Protein AF-A0A8B9R496-F1 (afdb_monomer)

InterPro domains:
  IPR003886 NIDO domain [PF06119] (149-270)
  IPR003886 NIDO domain [PS51220] (184-297)
  IPR003886 NIDO domain [SM00539] (184-297)
  IPR052749 Alpha-tectorin [PTHR46160] (89-277)
  IPR057774 UMOD/GP2/OIT3-like, D8C domain [PF23283] (1-77)

Organism: Astyanax mexicanus (NCBI:txid7994)

Secondary structure (DSSP, 8-state):
--SSPPPTT-TTBSEEEEEESPPPPGGG-EEEEEEEEEETTEEEEEEEEEEEEEEETTTEEEEEE---SSTTEEE------------------------------------TTPPP-STTPEEPPS-SS-B---EEEEEEEEETTEEEEEEEEETTTEEESSS-----SPPPBSPTTT--EEEEEES-EETTTS-EEEEEEESSSHHHHHHHHHHHHH-TTS----SEEEEEEEEEEEETTT----EEEEEEEEESSS-EEEEEEE------SS--EEEEE--S----EEEEE----

pLDDT: mean 77.17, std 21.6, range [25.14, 98.69]

Sequence (297 aa):
MPDSCVNENMCGTHAPLWLNGSHPRLEDGVVSRQVCGNWYGDCCGFNSYPIQVKACPADYYVYEFVRPITCSLAYCADVGSSTPSEITTTTEPPTTTTEMPTTTAPLNTSTGPFYPFGVGDIENGRIDDGGSPAISLLQPFTFFGTTYDQVYVNNNGHLTFDQAWYSYSPYQFPANGGRDIIAPYWTDIDNRGNGVISYQQYSSGDVLTQATQDINQYFPQIHFSATWVFVATWDRVAYYSYSGTETSFQVVLISDGQLSFVLMNYGHIATTGRGVQVGITYLLHDVQYFIKELLNY

Nearest PDB structures (foldseek):
  7p6r-assembly2_B  TM=9.541E-01  e=4.933E-06  Homo sapiens
  7p6t-assembly1_A  TM=9.572E-01  e=5.207E-06  Homo sapiens
  7p6r-assembly1_A  TM=9.557E-01  e=6.463E-06  Homo sapiens
  7vjs-assembly1_A  TM=4.024E-01  e=1.889E+00  Homo sapiens

Mean predicted aligned error: 11.75 Å

Radius of gyration: 20.12 Å; Cα contacts (8 Å, |Δi|>4): 714; chains: 1; bounding box: 42×65×50 Å

Solvent-accessible surface area (backbone atoms only — not comparable to full-atom values): 16685 Å² total; per-residue (Å²): 88,34,52,52,78,48,61,63,60,34,48,33,5,55,18,15,28,23,35,63,50,79,81,62,47,68,89,63,43,79,38,80,40,46,28,22,16,10,40,96,92,31,58,59,59,34,81,43,73,61,28,43,36,25,37,44,99,84,66,29,43,42,34,40,62,65,83,61,90,48,68,49,44,32,61,26,51,69,76,89,73,92,68,84,79,84,79,80,82,82,87,79,84,90,78,88,87,80,92,80,84,87,76,86,70,82,85,81,73,84,65,64,79,58,74,92,78,63,95,89,43,51,66,48,75,72,37,47,75,30,45,36,68,88,39,74,46,97,58,64,45,53,58,51,60,46,74,37,56,35,39,17,56,19,49,25,32,32,34,28,56,87,57,66,56,53,64,40,71,62,64,52,35,60,36,86,90,74,53,53,36,48,19,74,50,17,23,48,31,20,34,64,72,39,43,48,45,35,35,47,75,42,74,64,64,69,66,36,54,49,52,21,49,54,49,30,71,74,41,69,86,70,76,60,61,45,52,36,39,36,41,39,37,37,41,39,26,10,40,62,77,71,63,79,39,46,28,23,38,32,42,35,44,38,26,57,77,83,57,37,38,48,40,35,34,45,44,60,69,56,89,73,94,68,73,67,28,38,47,72,40,83,84,71,60,88,62,74,39,42,43,39,51,48,69,76,128

Foldseek 3Di:
DACDQDDACPL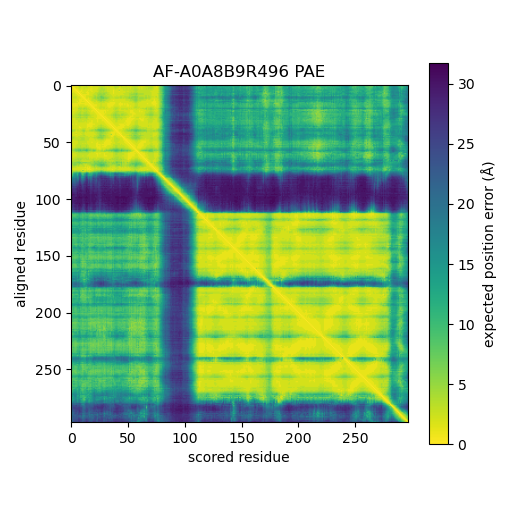QFRWEKHWVDDADDQVVAKDWTWIATDDPNDSRPDTFHIWIKHADPLGWMKIFDDDGPDQRYFYHLDDDDPDDDDDDDDDDDDDDDDDDDDDDDDDPPCPAPDDDDDPPWDWDDQFQQAKDFWAAFPAWAADQNDTARTWMGTQQQKIFGPGHGRDQADHRGVPPPFTWMAHQKGHRWGPNQHWIKTKDKDQDDPSQVVVQVVVCVSPVPPNDGWRMKMKIKTFQIDHPDNPSGGWIKMWMWTDPNPAIEIEITGDDGDDDPTRMHHGTHHDDHDHTYMYIRDPPD

Structure (mmCIF, N/CA/C/O backbone):
data_AF-A0A8B9R496-F1
#
_entry.id   AF-A0A8B9R496-F1
#
loop_
_atom_site.group_PDB
_atom_site.id
_atom_site.type_symbol
_atom_site.label_atom_id
_atom_site.label_alt_id
_atom_site.label_comp_id
_atom_site.label_asym_id
_atom_site.label_entity_id
_atom_site.label_seq_id
_atom_site.pdbx_PDB_ins_code
_atom_site.Cartn_x
_atom_site.Cartn_y
_atom_site.Cartn_z
_atom_site.occupancy
_atom_site.B_iso_or_equiv
_atom_site.auth_seq_id
_atom_site.auth_comp_id
_atom_site.auth_asym_id
_atom_site.auth_atom_id
_atom_site.pdbx_PDB_model_num
ATOM 1 N N . MET A 1 1 ? -3.925 -6.280 -11.751 1.00 78.12 1 MET A N 1
ATOM 2 C CA . MET A 1 1 ? -3.426 -7.630 -12.114 1.00 78.12 1 MET A CA 1
ATOM 3 C C . MET A 1 1 ? -3.496 -7.828 -13.621 1.00 78.12 1 MET A C 1
ATOM 5 O O . MET A 1 1 ? -4.529 -7.511 -14.187 1.00 78.12 1 MET A O 1
ATOM 9 N N . PRO A 1 2 ? -2.474 -8.387 -14.288 1.00 83.12 2 PRO A N 1
ATOM 10 C CA . PRO A 1 2 ? -2.540 -8.723 -15.713 1.00 83.12 2 PRO A CA 1
ATOM 11 C C . PRO A 1 2 ? -3.568 -9.824 -16.006 1.00 83.12 2 PRO A C 1
ATOM 13 O O . PRO A 1 2 ? -3.623 -10.823 -15.286 1.00 83.12 2 PRO A O 1
ATOM 16 N N . ASP A 1 3 ? -4.325 -9.686 -17.097 1.00 89.50 3 ASP A N 1
ATOM 17 C CA . ASP A 1 3 ? -5.188 -10.739 -17.667 1.00 89.50 3 ASP A CA 1
ATOM 18 C C . ASP A 1 3 ? -4.530 -11.494 -18.836 1.00 89.50 3 ASP A C 1
ATOM 20 O O . ASP A 1 3 ? -5.168 -12.263 -19.560 1.00 89.50 3 ASP A O 1
ATOM 24 N N . SER A 1 4 ? -3.214 -11.320 -18.973 1.00 89.38 4 SER A N 1
ATOM 25 C CA . SER A 1 4 ? -2.352 -12.043 -19.901 1.00 89.38 4 SER A CA 1
ATOM 26 C C . SER A 1 4 ? -1.148 -12.647 -19.186 1.00 89.38 4 SER A C 1
ATOM 28 O O . SER A 1 4 ? -0.685 -12.123 -18.172 1.00 89.38 4 SER A O 1
ATOM 30 N N . CYS A 1 5 ? -0.609 -13.722 -19.761 1.00 90.06 5 CYS A N 1
ATOM 31 C CA . CYS A 1 5 ? 0.557 -14.416 -19.231 1.00 90.06 5 CYS A CA 1
ATOM 32 C C . CYS A 1 5 ? 1.746 -13.478 -19.003 1.00 90.06 5 CYS A C 1
ATOM 34 O O . CYS A 1 5 ? 2.167 -12.742 -19.896 1.00 90.06 5 CYS A O 1
ATOM 36 N N . VAL A 1 6 ? 2.307 -13.558 -17.800 1.00 85.25 6 VAL A N 1
ATOM 37 C CA . VAL A 1 6 ? 3.492 -12.812 -17.385 1.00 85.25 6 VAL A CA 1
ATOM 38 C C . VAL A 1 6 ? 4.707 -13.732 -17.449 1.00 85.25 6 VAL A C 1
ATOM 40 O O . VAL A 1 6 ? 4.617 -14.884 -17.030 1.00 85.25 6 VAL A O 1
ATOM 43 N N . ASN A 1 7 ? 5.845 -13.254 -17.961 1.00 84.38 7 ASN A N 1
ATOM 44 C CA . ASN A 1 7 ? 7.059 -14.072 -18.065 1.00 84.38 7 ASN A CA 1
ATOM 45 C C . ASN A 1 7 ? 7.582 -14.507 -16.690 1.00 84.38 7 ASN A C 1
ATOM 47 O O . ASN A 1 7 ? 7.500 -13.753 -15.724 1.00 84.38 7 ASN A O 1
ATOM 51 N N . GLU A 1 8 ? 8.183 -15.697 -16.624 1.00 85.62 8 GLU A N 1
ATOM 52 C CA . GLU A 1 8 ? 8.889 -16.183 -15.432 1.00 85.62 8 GLU A CA 1
ATOM 53 C C . GLU A 1 8 ? 9.864 -15.122 -14.892 1.00 85.62 8 GLU A C 1
ATOM 55 O O . GLU A 1 8 ? 10.464 -14.360 -15.655 1.00 85.62 8 GLU A O 1
ATOM 60 N N . ASN A 1 9 ? 10.051 -15.097 -13.570 1.00 76.31 9 ASN A N 1
ATOM 61 C CA . ASN A 1 9 ? 10.915 -14.149 -12.855 1.00 76.31 9 ASN A CA 1
ATOM 62 C C . ASN A 1 9 ? 10.444 -12.683 -12.799 1.00 76.31 9 ASN A C 1
ATOM 64 O O . ASN A 1 9 ? 11.181 -11.832 -12.293 1.00 76.31 9 ASN A O 1
ATOM 68 N N . MET A 1 10 ? 9.232 -12.378 -13.262 1.00 72.81 10 MET A N 1
ATOM 69 C CA . MET A 1 10 ? 8.616 -11.052 -13.147 1.00 72.81 10 MET A CA 1
ATOM 70 C C . MET A 1 10 ? 7.711 -10.916 -11.919 1.00 72.81 10 MET A C 1
ATOM 72 O O . MET A 1 10 ? 7.459 -11.884 -11.203 1.00 72.81 10 MET A O 1
ATOM 76 N N . CYS A 1 11 ? 7.239 -9.687 -11.669 1.00 66.62 11 CYS A N 1
ATOM 77 C CA . CYS A 1 11 ? 6.401 -9.326 -10.517 1.00 66.62 11 CYS A CA 1
ATOM 78 C C . CYS A 1 11 ? 7.013 -9.836 -9.209 1.00 66.62 11 CYS A C 1
ATOM 80 O O . CYS A 1 11 ? 6.311 -10.291 -8.306 1.00 66.62 11 CYS A O 1
ATOM 82 N N . GLY A 1 12 ? 8.354 -9.823 -9.180 1.00 64.88 12 GLY A N 1
ATOM 83 C CA . GLY A 1 12 ? 9.224 -10.306 -8.121 1.00 64.88 12 GLY A CA 1
ATOM 84 C C . GLY A 1 12 ? 8.745 -11.617 -7.556 1.00 64.88 12 GLY A C 1
ATOM 85 O O . GLY A 1 12 ? 8.462 -11.712 -6.376 1.00 64.88 12 GLY A O 1
ATOM 86 N N . THR A 1 13 ? 8.643 -12.630 -8.393 1.00 67.94 13 THR A N 1
ATOM 87 C CA . THR A 1 13 ? 8.495 -14.012 -7.966 1.00 67.94 13 THR A CA 1
ATOM 88 C C . THR A 1 13 ? 9.028 -14.909 -9.072 1.00 67.94 13 THR A C 1
ATOM 90 O O . THR A 1 13 ? 9.233 -14.458 -10.198 1.00 67.94 13 THR A O 1
ATOM 93 N N . HIS A 1 14 ? 9.275 -16.177 -8.764 1.00 77.50 14 HIS A N 1
ATOM 94 C CA . HIS A 1 14 ? 9.759 -17.126 -9.761 1.00 77.50 14 HIS A CA 1
ATOM 95 C C . HIS A 1 14 ? 8.647 -17.465 -10.770 1.00 77.50 14 HIS A C 1
ATOM 97 O O . HIS A 1 14 ? 8.895 -17.470 -11.975 1.00 77.50 14 HIS A O 1
ATOM 103 N N . ALA A 1 15 ? 7.420 -17.661 -10.275 1.00 86.12 15 ALA A N 1
ATOM 104 C CA . ALA A 1 15 ? 6.236 -17.985 -11.062 1.00 86.12 15 ALA A CA 1
ATOM 105 C C . ALA A 1 15 ? 5.124 -16.935 -10.839 1.00 86.12 15 ALA A C 1
ATOM 107 O O . ALA A 1 15 ? 4.342 -17.044 -9.890 1.00 86.12 15 ALA A O 1
ATOM 108 N N . PRO A 1 16 ? 5.042 -15.883 -11.672 1.00 83.00 16 PRO A N 1
ATOM 109 C CA . PRO A 1 16 ? 4.041 -14.834 -11.502 1.00 83.00 16 PRO A CA 1
ATOM 110 C C . PRO A 1 16 ? 2.633 -15.340 -11.798 1.00 83.00 16 PRO A C 1
ATOM 112 O O . PRO A 1 16 ? 2.394 -16.021 -12.799 1.00 83.00 16 PRO A O 1
ATOM 115 N N . LEU A 1 17 ? 1.701 -14.969 -10.921 1.00 87.81 17 LEU A N 1
ATOM 116 C CA . LEU A 1 17 ? 0.280 -15.252 -11.053 1.00 87.81 17 LEU A CA 1
ATOM 117 C C . LEU A 1 17 ? -0.429 -14.148 -11.845 1.00 87.81 17 LEU A C 1
ATOM 119 O O . LEU A 1 17 ? -0.253 -12.959 -11.561 1.00 87.81 17 LEU A O 1
ATOM 123 N N . TRP A 1 18 ? -1.271 -14.562 -12.789 1.00 89.75 18 TRP A N 1
ATOM 124 C CA . TRP A 1 18 ? -2.074 -13.704 -13.661 1.00 89.75 18 TRP A CA 1
ATOM 125 C C . TRP A 1 18 ? -3.512 -14.230 -13.783 1.00 89.75 18 TRP A C 1
ATOM 127 O O . TRP A 1 18 ? -3.786 -15.411 -13.531 1.00 89.75 18 TRP A O 1
ATOM 137 N N . LEU A 1 19 ? -4.445 -13.349 -14.144 1.00 91.38 19 LEU A N 1
ATOM 138 C CA . LEU A 1 19 ? -5.851 -13.698 -14.334 1.00 91.38 19 LEU A CA 1
ATOM 139 C C . LEU A 1 19 ? -6.039 -14.511 -15.616 1.00 91.38 19 LEU A C 1
ATOM 141 O O . LEU A 1 19 ? -5.852 -13.998 -16.714 1.00 91.38 19 LEU A O 1
ATOM 145 N N . ASN A 1 20 ? -6.503 -15.754 -15.497 1.00 91.75 20 ASN A N 1
ATOM 146 C CA . ASN A 1 20 ? -6.852 -16.561 -16.661 1.00 91.75 20 ASN A CA 1
ATOM 147 C C . ASN A 1 20 ? -8.264 -16.210 -17.153 1.00 91.75 20 ASN A C 1
ATOM 149 O O . ASN A 1 20 ? -9.249 -16.886 -16.838 1.00 91.75 20 ASN A O 1
ATOM 153 N N . GLY A 1 21 ? -8.349 -15.104 -17.890 1.00 89.94 21 GLY A N 1
ATOM 154 C CA . GLY A 1 21 ? -9.575 -14.562 -18.463 1.00 89.94 21 GLY A CA 1
ATOM 155 C C . GLY A 1 21 ? -9.698 -13.059 -18.232 1.00 89.94 21 GLY A C 1
ATOM 156 O O . GLY A 1 21 ? -9.057 -12.501 -17.347 1.00 89.94 21 GLY A O 1
ATOM 157 N N . SER A 1 22 ? -10.558 -12.406 -19.013 1.00 91.25 22 SER A N 1
ATOM 158 C CA . SER A 1 22 ? -10.724 -10.955 -18.943 1.00 91.25 22 SER A CA 1
ATOM 159 C C . SER A 1 22 ? -11.287 -10.498 -17.599 1.00 91.25 22 SER A C 1
ATOM 161 O O . SER A 1 22 ? -12.135 -11.166 -16.981 1.00 91.25 22 SER A O 1
ATOM 163 N N . HIS A 1 23 ? -10.884 -9.299 -17.194 1.00 89.75 23 HIS A N 1
ATOM 164 C CA . HIS A 1 23 ? -11.501 -8.587 -16.086 1.00 89.75 23 HIS A CA 1
ATOM 165 C C . HIS A 1 23 ? -13.032 -8.442 -16.267 1.00 89.75 23 HIS A C 1
ATOM 167 O O . HIS A 1 23 ? -13.522 -8.425 -17.404 1.00 89.75 23 HIS A O 1
ATOM 173 N N . PRO A 1 24 ? -13.818 -8.417 -15.172 1.00 92.12 24 PRO A N 1
ATOM 174 C CA . PRO A 1 24 ? -15.266 -8.203 -15.234 1.00 92.12 24 PRO A CA 1
ATOM 175 C C . PRO A 1 24 ? -15.635 -6.795 -15.705 1.00 92.12 24 PRO A C 1
ATOM 177 O O . PRO A 1 24 ? -14.836 -5.869 -15.635 1.00 92.12 24 PRO A O 1
ATOM 180 N N . ARG A 1 25 ? -16.889 -6.619 -16.113 1.00 91.94 25 ARG A N 1
ATOM 181 C CA . ARG A 1 25 ? -17.535 -5.314 -16.298 1.00 91.94 25 ARG A CA 1
ATOM 182 C C . ARG A 1 25 ? -18.320 -4.928 -15.047 1.00 91.94 25 ARG A C 1
ATOM 184 O O . ARG A 1 25 ? -18.598 -5.767 -14.194 1.00 91.94 25 ARG A O 1
ATOM 191 N N . LEU A 1 26 ? -18.746 -3.666 -14.960 1.00 86.56 26 LEU A N 1
ATOM 192 C CA . LEU A 1 26 ? -19.574 -3.180 -13.842 1.00 86.56 26 LEU A CA 1
ATOM 193 C C . LEU A 1 26 ? -20.860 -4.000 -13.655 1.00 86.56 26 LEU A C 1
ATOM 195 O O . LEU A 1 26 ? -21.286 -4.239 -12.529 1.00 86.56 26 LEU A O 1
ATOM 199 N N . GLU A 1 27 ? -21.462 -4.440 -14.761 1.00 92.88 27 GLU A N 1
ATOM 200 C CA . GLU A 1 27 ? -22.700 -5.228 -14.787 1.00 92.88 27 GLU A CA 1
ATOM 201 C C . GLU A 1 27 ? -22.535 -6.666 -14.274 1.00 92.88 27 GLU A C 1
ATOM 203 O O . GLU A 1 27 ? -23.514 -7.267 -13.835 1.00 92.88 27 GLU A O 1
ATOM 208 N N . ASP A 1 28 ? -21.310 -7.199 -14.271 1.00 90.81 28 ASP A N 1
ATOM 209 C CA . ASP A 1 28 ? -21.038 -8.578 -13.856 1.00 90.81 28 ASP A CA 1
ATOM 210 C C . ASP A 1 28 ? -21.048 -8.747 -12.327 1.00 90.81 28 ASP A C 1
ATOM 212 O O . ASP A 1 28 ? -21.163 -9.864 -11.818 1.00 90.81 28 ASP A O 1
ATOM 216 N N . GLY A 1 29 ? -20.921 -7.650 -11.574 1.00 87.88 29 GLY A N 1
ATOM 217 C CA . GLY A 1 29 ? -20.793 -7.690 -10.121 1.00 87.88 29 GLY A CA 1
ATOM 218 C C . GLY A 1 29 ? -19.507 -8.392 -9.667 1.00 87.88 29 GLY A C 1
ATOM 219 O O . GLY A 1 29 ? -18.430 -8.164 -10.217 1.00 87.88 29 GLY A O 1
ATOM 220 N N . VAL A 1 30 ? -19.609 -9.210 -8.616 1.00 85.31 30 VAL A N 1
ATOM 221 C CA . VAL A 1 30 ? -18.489 -10.025 -8.118 1.00 85.31 30 VAL A CA 1
ATOM 222 C C . VAL A 1 30 ? -18.442 -11.330 -8.902 1.00 85.31 30 VAL A C 1
ATOM 224 O O . VAL A 1 30 ? -19.403 -12.099 -8.879 1.00 85.31 30 VAL A O 1
ATOM 227 N N . VAL A 1 31 ? -17.319 -11.595 -9.567 1.00 90.44 31 VAL A N 1
ATOM 228 C CA . VAL A 1 31 ? -17.110 -12.819 -10.344 1.00 90.44 31 VAL A CA 1
ATOM 229 C C . VAL A 1 31 ? -15.914 -13.607 -9.836 1.00 90.44 31 VAL A C 1
ATOM 231 O O . VAL A 1 31 ? -14.897 -13.047 -9.432 1.00 90.44 31 VAL A O 1
ATOM 234 N N . SER A 1 32 ? -16.004 -14.929 -9.954 1.00 91.56 32 SER A N 1
ATOM 235 C CA . SER A 1 32 ? -14.864 -15.808 -9.727 1.00 91.56 32 SER A CA 1
ATOM 236 C C . SER A 1 32 ? -14.008 -15.903 -10.994 1.00 91.56 32 SER A C 1
ATOM 238 O O . SER A 1 32 ? -14.533 -16.098 -12.099 1.00 91.56 32 SER A O 1
ATOM 240 N N . ARG A 1 33 ? -12.687 -15.768 -10.850 1.00 91.88 33 ARG A N 1
ATOM 241 C CA . ARG A 1 33 ? -11.710 -15.947 -11.931 1.00 91.88 33 ARG A CA 1
ATOM 242 C C . ARG A 1 33 ? -10.639 -16.950 -11.539 1.00 91.88 33 ARG A C 1
ATOM 244 O O . ARG A 1 33 ? -10.143 -16.935 -10.416 1.00 91.88 33 ARG A O 1
ATOM 251 N N . GLN A 1 34 ? -10.284 -17.810 -12.489 1.00 93.25 34 GLN A N 1
ATOM 252 C CA . GLN A 1 34 ? -9.141 -18.705 -12.344 1.00 93.25 34 GLN A CA 1
ATOM 253 C C . GLN A 1 34 ? -7.842 -17.905 -12.432 1.00 93.25 34 GLN A C 1
ATOM 255 O O . GLN A 1 34 ? -7.770 -16.900 -13.140 1.00 93.25 34 GLN A O 1
ATOM 260 N N . VAL A 1 35 ? -6.819 -18.371 -11.725 1.00 92.12 35 VAL A N 1
ATOM 261 C CA . VAL A 1 35 ? -5.503 -17.734 -11.693 1.00 92.12 35 VAL A CA 1
ATOM 262 C C . VAL A 1 35 ? -4.452 -18.765 -12.086 1.00 92.12 35 VAL A C 1
ATOM 264 O O . VAL A 1 35 ? -4.373 -19.842 -11.491 1.00 92.12 35 VAL A O 1
ATOM 267 N N . CYS A 1 36 ? -3.641 -18.415 -13.079 1.00 92.94 36 CYS A N 1
ATOM 268 C CA . CYS A 1 36 ? -2.551 -19.242 -13.587 1.00 92.94 36 CYS A CA 1
ATOM 269 C C . CYS A 1 36 ? -1.202 -18.676 -13.149 1.00 92.94 36 CYS A C 1
ATOM 271 O O . CYS A 1 36 ? -1.043 -17.462 -13.060 1.00 92.94 36 CYS A O 1
ATOM 273 N N . GLY A 1 37 ? -0.230 -19.552 -12.901 1.00 91.31 37 GLY A N 1
ATOM 274 C CA . GLY A 1 37 ? 1.173 -19.197 -12.704 1.00 91.31 37 GLY A CA 1
ATOM 275 C C . GLY A 1 37 ? 2.030 -19.684 -13.864 1.00 91.31 37 GLY A C 1
ATOM 276 O O . GLY A 1 37 ? 1.944 -20.859 -14.225 1.00 91.31 37 GLY A O 1
ATOM 277 N N . ASN A 1 38 ? 2.859 -18.799 -14.421 1.00 90.25 38 ASN A N 1
ATOM 278 C CA . ASN A 1 38 ? 3.812 -19.173 -15.466 1.00 90.25 38 ASN A CA 1
ATOM 279 C C . ASN A 1 38 ? 5.005 -19.931 -14.865 1.00 90.25 38 ASN A C 1
ATOM 281 O O . ASN A 1 38 ? 5.645 -19.423 -13.943 1.00 90.25 38 ASN A O 1
ATOM 285 N N . TRP A 1 39 ? 5.292 -21.136 -15.364 1.00 90.75 39 TRP A N 1
ATOM 286 C CA . TRP A 1 39 ? 6.390 -21.971 -14.879 1.00 90.75 39 TRP A CA 1
ATOM 287 C C . TRP A 1 39 ? 6.894 -22.957 -15.933 1.00 90.75 39 TRP A C 1
ATOM 289 O O . TRP A 1 39 ? 6.092 -23.614 -16.596 1.00 90.75 39 TRP A O 1
ATOM 299 N N . TYR A 1 40 ? 8.219 -23.113 -16.049 1.00 89.69 40 TYR A N 1
ATOM 300 C CA . TYR A 1 40 ? 8.861 -24.031 -17.005 1.00 89.69 40 TYR A CA 1
ATOM 301 C C . TYR A 1 40 ? 8.402 -23.822 -18.462 1.00 89.69 40 TYR A C 1
ATOM 303 O O . TYR A 1 40 ? 8.231 -24.781 -19.218 1.00 89.69 40 TYR A O 1
ATOM 311 N N . GLY A 1 41 ? 8.203 -22.566 -18.869 1.00 87.06 41 GLY A N 1
ATOM 312 C CA . GLY A 1 41 ? 7.716 -22.212 -20.202 1.00 87.06 41 GLY A CA 1
ATOM 313 C C . GLY A 1 41 ? 6.232 -22.505 -20.464 1.00 87.06 41 GLY A C 1
ATOM 314 O O . GLY A 1 41 ? 5.784 -22.319 -21.596 1.00 87.06 41 GLY A O 1
ATOM 315 N N . ASP A 1 42 ? 5.465 -22.939 -19.459 1.00 92.62 42 ASP A N 1
ATOM 316 C CA . ASP A 1 42 ? 4.007 -23.046 -19.523 1.00 92.62 42 ASP A CA 1
ATOM 317 C C . ASP A 1 42 ? 3.357 -21.885 -18.760 1.00 92.62 42 ASP A C 1
ATOM 319 O O . ASP A 1 42 ? 3.458 -21.783 -17.536 1.00 92.62 42 ASP A O 1
ATOM 323 N N . CYS A 1 43 ? 2.624 -21.039 -19.488 1.00 92.12 43 CYS A N 1
ATOM 324 C CA . CYS A 1 43 ? 1.879 -19.908 -18.937 1.00 92.12 43 CYS A CA 1
ATOM 325 C C . CYS A 1 43 ? 0.860 -20.288 -17.851 1.00 92.12 43 CYS A C 1
ATOM 327 O O . CYS A 1 43 ? 0.474 -19.422 -17.067 1.00 92.12 43 CYS A O 1
ATOM 329 N N . CYS A 1 44 ? 0.425 -21.547 -17.785 1.00 93.88 44 CYS A N 1
ATOM 330 C CA . CYS A 1 44 ? -0.387 -22.069 -16.690 1.00 93.88 44 CYS A CA 1
ATOM 331 C C . CYS A 1 44 ? 0.224 -23.343 -16.078 1.00 93.88 44 CYS A C 1
ATOM 333 O O . CYS A 1 44 ? -0.492 -24.270 -15.696 1.00 93.88 44 CYS A O 1
ATOM 335 N N . GLY A 1 45 ? 1.555 -23.378 -15.949 1.00 91.06 45 GLY A N 1
ATOM 336 C CA . GLY A 1 45 ? 2.279 -24.474 -15.299 1.00 91.06 45 GLY A CA 1
ATOM 337 C C . GLY A 1 45 ? 1.887 -24.682 -13.828 1.00 91.06 45 GLY A C 1
ATOM 338 O O . GLY A 1 45 ? 2.004 -25.792 -13.305 1.00 91.06 45 GLY A O 1
ATOM 339 N N . PHE A 1 46 ? 1.353 -23.646 -13.170 1.00 87.94 46 PHE A N 1
ATOM 340 C CA . PHE A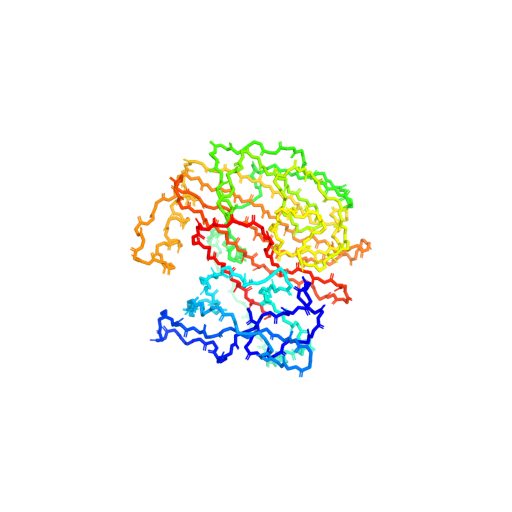 1 46 ? 0.659 -23.758 -11.887 1.00 87.94 46 PHE A CA 1
ATOM 341 C C . PHE A 1 46 ? -0.803 -23.316 -11.989 1.00 87.94 46 PHE A C 1
ATOM 343 O O . PHE A 1 46 ? -1.099 -22.206 -12.426 1.00 87.94 46 PHE A O 1
ATOM 350 N N . ASN A 1 47 ? -1.710 -24.148 -11.474 1.00 87.69 47 ASN A N 1
ATOM 351 C CA . ASN A 1 47 ? -3.098 -23.763 -11.223 1.00 87.69 47 ASN A CA 1
ATOM 352 C C . ASN A 1 47 ? -3.213 -23.256 -9.787 1.00 87.69 47 ASN A C 1
ATOM 354 O O . ASN A 1 47 ? -3.024 -24.036 -8.853 1.00 87.69 47 ASN A O 1
ATOM 358 N N . SER A 1 48 ? -3.500 -21.969 -9.607 1.00 84.69 48 SER A N 1
ATOM 359 C CA . SER A 1 48 ? -3.808 -21.415 -8.289 1.00 84.69 48 SER A CA 1
ATOM 360 C C . SER A 1 48 ? -5.302 -21.552 -7.986 1.00 84.69 48 SER A C 1
ATOM 362 O O . SER A 1 48 ? -6.112 -21.864 -8.861 1.00 84.69 48 SER A O 1
ATOM 364 N N . TYR A 1 49 ? -5.682 -21.318 -6.733 1.00 82.12 49 TYR A N 1
ATOM 365 C CA . TYR A 1 49 ? -7.091 -21.215 -6.371 1.00 82.12 49 TYR A CA 1
ATOM 366 C C . TYR A 1 49 ? -7.729 -19.996 -7.061 1.00 82.12 49 TYR A C 1
ATOM 368 O O . TYR A 1 49 ? -7.061 -18.969 -7.232 1.00 82.12 49 TYR A O 1
ATOM 376 N N . PRO A 1 50 ? -9.012 -20.085 -7.453 1.00 87.00 50 PRO A N 1
ATOM 377 C CA . PRO A 1 50 ? -9.706 -18.945 -8.021 1.00 87.00 50 PRO A CA 1
ATOM 378 C C . PRO A 1 50 ? -9.841 -17.814 -7.004 1.00 87.00 50 PRO A C 1
ATOM 380 O O . PRO A 1 50 ? -9.993 -18.052 -5.805 1.00 87.00 50 PRO A O 1
ATOM 383 N N . ILE A 1 51 ? -9.847 -16.588 -7.515 1.00 83.69 51 ILE A N 1
ATOM 384 C CA . ILE A 1 51 ? -10.061 -15.364 -6.739 1.00 83.69 51 ILE A CA 1
ATOM 385 C C . ILE A 1 51 ? -11.416 -14.758 -7.084 1.00 83.69 51 ILE A C 1
ATOM 387 O O . ILE A 1 51 ? -11.965 -15.031 -8.157 1.00 83.69 51 ILE A O 1
ATOM 391 N N . GLN A 1 52 ? -11.958 -13.932 -6.192 1.00 82.69 52 GLN A N 1
ATOM 392 C CA . GLN A 1 52 ? -13.081 -13.063 -6.544 1.00 82.69 52 GLN A CA 1
ATOM 393 C C . GLN A 1 52 ? -12.535 -11.738 -7.065 1.00 82.69 52 GLN A C 1
ATOM 395 O O . GLN A 1 52 ? -11.581 -11.194 -6.514 1.00 82.69 52 GLN A O 1
ATOM 400 N N . VAL A 1 53 ? -13.134 -11.209 -8.124 1.00 84.31 53 VAL A N 1
ATOM 401 C CA . VAL A 1 53 ? -12.799 -9.896 -8.675 1.00 84.31 53 VAL A CA 1
ATOM 402 C C . VAL A 1 53 ? -14.073 -9.173 -9.078 1.00 84.31 53 VAL A C 1
ATOM 404 O O . VAL A 1 53 ? -15.041 -9.795 -9.518 1.00 84.31 53 VAL A O 1
ATOM 407 N N . LYS A 1 54 ? -14.086 -7.850 -8.934 1.00 82.00 54 LYS A N 1
ATOM 408 C CA . LYS A 1 54 ? -15.163 -6.996 -9.440 1.00 82.00 54 LYS A CA 1
ATOM 409 C C . LYS A 1 54 ? -14.621 -5.712 -10.044 1.00 82.00 54 LYS A C 1
ATOM 411 O O . LYS A 1 54 ? -13.587 -5.214 -9.603 1.00 82.00 54 LYS A O 1
ATOM 416 N N . ALA A 1 55 ? -15.352 -5.174 -11.013 1.00 83.50 55 ALA A N 1
ATOM 417 C CA . ALA A 1 55 ? -15.103 -3.848 -11.561 1.00 83.50 55 ALA A CA 1
ATOM 418 C C . ALA A 1 55 ? -15.818 -2.782 -10.726 1.00 83.50 55 ALA A C 1
ATOM 420 O O . ALA A 1 55 ? -16.933 -3.004 -10.242 1.00 83.50 55 ALA A O 1
ATOM 421 N N . CYS A 1 56 ? -15.197 -1.613 -10.590 1.00 75.56 56 CYS A N 1
ATOM 422 C CA . CYS A 1 56 ? -15.743 -0.479 -9.855 1.00 75.56 56 CYS A CA 1
ATOM 423 C C . CYS A 1 56 ? -15.896 0.762 -10.757 1.00 75.56 56 CYS A C 1
ATOM 425 O O . CYS A 1 56 ? -15.099 0.944 -11.674 1.00 75.56 56 CYS A O 1
ATOM 427 N N . PRO A 1 57 ? -16.882 1.654 -10.503 1.00 72.06 57 PRO A N 1
ATOM 428 C CA . PRO A 1 57 ? -17.225 2.763 -11.410 1.00 72.06 57 PRO A CA 1
ATOM 429 C C . PRO A 1 57 ? -16.119 3.786 -11.707 1.00 72.06 57 PRO A C 1
ATOM 431 O O . PRO A 1 57 ? -16.280 4.583 -12.623 1.00 72.06 57 PRO A O 1
ATOM 434 N N . ALA A 1 58 ? -15.032 3.792 -10.933 1.00 63.59 58 ALA A N 1
ATOM 435 C CA . ALA A 1 58 ? -13.897 4.701 -11.109 1.00 63.59 58 ALA A CA 1
ATOM 436 C C . ALA A 1 58 ? -12.719 4.028 -11.847 1.00 63.59 58 ALA A C 1
ATOM 438 O O . ALA A 1 58 ? -11.570 4.334 -11.558 1.00 63.59 58 ALA A O 1
ATOM 439 N N . ASP A 1 59 ? -13.034 3.083 -12.739 1.00 70.69 59 ASP A N 1
ATOM 440 C CA . ASP A 1 59 ? -12.090 2.347 -13.594 1.00 70.69 59 ASP A CA 1
ATOM 441 C C . ASP A 1 59 ? -10.971 1.624 -12.826 1.00 70.69 59 ASP A C 1
ATOM 443 O O . ASP A 1 59 ? -9.784 1.717 -13.117 1.00 70.69 59 ASP A O 1
ATOM 447 N N . TYR A 1 60 ? -11.365 0.898 -11.779 1.00 69.06 60 TYR A N 1
ATOM 448 C CA . TYR A 1 60 ? -10.454 0.054 -11.011 1.00 69.06 60 TYR A CA 1
ATOM 449 C C . TYR A 1 60 ? -11.109 -1.270 -10.646 1.00 69.06 60 TYR A C 1
ATOM 451 O O . TYR A 1 60 ? -12.336 -1.418 -10.681 1.00 69.06 60 TYR A O 1
ATOM 459 N N . TYR A 1 61 ? -10.275 -2.218 -10.231 1.00 74.88 61 TYR A N 1
ATOM 460 C CA . TYR A 1 61 ? -10.707 -3.544 -9.816 1.00 74.88 61 TYR A CA 1
ATOM 461 C C . TYR A 1 61 ? -10.428 -3.772 -8.335 1.00 74.88 61 TYR A C 1
ATOM 463 O O . TYR A 1 61 ? -9.468 -3.249 -7.762 1.00 74.88 61 TYR A O 1
ATOM 471 N N . VAL A 1 62 ? -11.295 -4.565 -7.713 1.00 71.81 62 VAL A N 1
ATOM 472 C CA . VAL A 1 62 ? -11.111 -5.043 -6.343 1.00 71.81 62 VAL A CA 1
ATOM 473 C C . VAL A 1 62 ? -11.015 -6.556 -6.378 1.00 71.81 62 VAL A C 1
ATOM 475 O O . VAL A 1 62 ? -11.897 -7.210 -6.938 1.00 71.81 62 VAL A O 1
ATOM 478 N N . TYR A 1 63 ? -9.957 -7.089 -5.770 1.00 75.31 63 TYR A N 1
ATOM 479 C CA . TYR A 1 63 ? -9.645 -8.514 -5.755 1.00 75.31 63 TYR A CA 1
ATOM 480 C C . TYR A 1 63 ? -9.734 -9.068 -4.338 1.00 75.31 63 TYR A C 1
ATOM 482 O O . TYR A 1 63 ? -9.213 -8.457 -3.410 1.00 75.31 63 TYR A O 1
ATOM 490 N N . GLU A 1 64 ? -10.340 -10.242 -4.186 1.00 73.56 64 GLU A N 1
ATOM 491 C CA . GLU A 1 64 ? -10.218 -11.108 -3.011 1.00 73.56 64 GLU A CA 1
ATOM 492 C C . GLU A 1 64 ? -9.126 -12.136 -3.281 1.00 73.56 64 GLU A C 1
ATOM 494 O O . GLU A 1 64 ? -9.367 -13.158 -3.931 1.00 73.56 64 GLU A O 1
ATOM 499 N N . PHE A 1 65 ? -7.905 -11.851 -2.834 1.00 74.38 65 PHE A N 1
ATOM 500 C CA . PHE A 1 65 ? -6.793 -12.764 -3.061 1.00 74.38 65 PHE A CA 1
ATOM 501 C C . PHE A 1 65 ? -6.837 -13.939 -2.091 1.00 74.38 65 PHE A C 1
ATOM 503 O O . PHE A 1 65 ? -7.176 -13.809 -0.916 1.00 74.38 65 PHE A O 1
ATOM 510 N N . VAL A 1 66 ? -6.441 -15.102 -2.597 1.00 71.94 66 VAL A N 1
ATOM 511 C CA . VAL A 1 66 ? -6.315 -16.338 -1.823 1.00 71.94 66 VAL A CA 1
ATOM 512 C C . VAL A 1 66 ? -4.848 -16.722 -1.740 1.00 71.94 66 VAL A C 1
ATOM 514 O O . VAL A 1 66 ? -4.042 -16.353 -2.586 1.00 71.94 66 VAL A O 1
ATOM 517 N N . ARG A 1 67 ? -4.452 -17.464 -0.709 1.00 67.50 67 ARG A N 1
ATOM 518 C CA . ARG A 1 67 ? -3.043 -17.833 -0.543 1.00 67.50 67 ARG A CA 1
ATOM 519 C C . ARG A 1 67 ? -2.541 -18.644 -1.756 1.00 67.50 67 ARG A C 1
ATOM 521 O O . ARG A 1 67 ? -3.131 -19.691 -2.047 1.00 67.50 67 ARG A O 1
ATOM 528 N N . PRO A 1 68 ? -1.427 -18.245 -2.400 1.00 71.56 68 PRO A N 1
ATOM 529 C CA . PRO A 1 68 ? -0.783 -19.073 -3.412 1.00 71.56 68 PRO A CA 1
ATOM 530 C C . PRO A 1 68 ? -0.344 -20.437 -2.854 1.00 71.56 68 PRO A C 1
ATOM 532 O O . PRO A 1 68 ? 0.027 -20.566 -1.689 1.00 71.56 68 PRO A O 1
ATOM 535 N N . ILE A 1 69 ? -0.395 -21.480 -3.685 1.00 74.31 69 ILE A N 1
ATOM 536 C CA . ILE A 1 69 ? -0.230 -22.881 -3.244 1.00 74.31 69 ILE A CA 1
ATOM 537 C C . ILE A 1 69 ? 1.225 -23.217 -2.861 1.00 74.31 69 ILE A C 1
ATOM 539 O O . ILE A 1 69 ? 1.469 -24.134 -2.080 1.00 74.31 69 ILE A O 1
ATOM 543 N N . THR A 1 70 ? 2.197 -22.472 -3.385 1.00 72.81 70 THR A N 1
ATOM 544 C CA . THR A 1 70 ? 3.628 -22.649 -3.110 1.00 72.81 70 THR A CA 1
ATOM 545 C C . THR A 1 70 ? 4.314 -21.297 -2.946 1.00 72.81 70 THR A C 1
ATOM 547 O O . THR A 1 70 ? 3.810 -20.275 -3.408 1.00 72.81 70 THR A O 1
ATOM 550 N N . CYS A 1 71 ? 5.480 -21.295 -2.300 1.00 67.88 71 CYS A N 1
ATOM 551 C CA . CYS A 1 71 ? 6.261 -20.093 -2.034 1.00 67.88 71 CYS A CA 1
ATOM 552 C C . CYS A 1 71 ? 6.795 -19.421 -3.307 1.00 67.88 71 CYS A C 1
ATOM 554 O O . CYS A 1 71 ? 7.044 -18.226 -3.296 1.00 67.88 71 CYS A O 1
ATOM 556 N N . SER A 1 72 ? 6.928 -20.155 -4.414 1.00 73.50 72 SER A N 1
ATOM 557 C CA . SER A 1 72 ? 7.397 -19.617 -5.698 1.00 73.50 72 SER A CA 1
ATOM 558 C C . SER A 1 72 ? 6.361 -18.783 -6.460 1.00 73.50 72 SER A C 1
ATOM 560 O O . SER A 1 72 ? 6.676 -18.353 -7.564 1.00 73.50 72 SER A O 1
ATOM 562 N N . LEU A 1 73 ? 5.149 -18.598 -5.920 1.00 74.38 73 LEU A N 1
ATOM 563 C CA . LEU A 1 73 ? 4.046 -17.884 -6.565 1.00 74.38 73 LEU A CA 1
ATOM 564 C C . LEU A 1 73 ? 3.776 -16.540 -5.879 1.00 74.38 73 LEU A C 1
ATOM 566 O O . LEU A 1 73 ? 3.695 -16.473 -4.653 1.00 74.38 73 LEU A O 1
ATOM 570 N N . ALA A 1 74 ? 3.525 -15.498 -6.668 1.00 74.31 74 ALA A N 1
ATOM 571 C CA . ALA A 1 74 ? 3.013 -14.215 -6.191 1.00 74.31 74 ALA A CA 1
ATOM 572 C C . ALA A 1 74 ? 2.082 -13.579 -7.227 1.00 74.31 74 ALA A C 1
ATOM 574 O O . ALA A 1 74 ? 2.258 -13.761 -8.432 1.00 74.31 74 ALA A O 1
ATOM 575 N N . TYR A 1 75 ? 1.093 -12.831 -6.748 1.00 76.38 75 TYR A N 1
ATOM 576 C CA . TYR A 1 75 ? 0.166 -12.073 -7.581 1.00 76.38 75 TYR A CA 1
ATOM 577 C C . TYR A 1 75 ? 0.853 -10.886 -8.240 1.00 76.38 75 TYR A C 1
ATOM 579 O O . TYR A 1 75 ? 1.471 -10.073 -7.558 1.00 76.38 75 TYR A O 1
ATOM 587 N N . CYS A 1 76 ? 0.722 -10.784 -9.562 1.00 73.00 76 CYS A N 1
ATOM 588 C CA . CYS A 1 76 ? 1.202 -9.622 -10.283 1.00 73.00 76 CYS A CA 1
ATOM 589 C C . CYS A 1 76 ? 0.170 -8.491 -10.240 1.00 73.00 76 CYS A C 1
ATOM 591 O O . CYS A 1 76 ? -1.009 -8.723 -10.509 1.00 73.00 76 CYS A O 1
ATOM 593 N N . ALA A 1 77 ? 0.614 -7.281 -9.917 1.00 62.91 77 ALA A N 1
ATOM 594 C CA . ALA A 1 77 ? -0.238 -6.098 -9.861 1.00 62.91 77 ALA A CA 1
ATOM 595 C C . ALA A 1 77 ? -0.328 -5.431 -11.254 1.00 62.91 77 ALA A C 1
ATOM 597 O O . ALA A 1 77 ? -1.420 -5.292 -11.795 1.00 62.91 77 ALA A O 1
ATOM 598 N N . ASP A 1 78 ? 0.792 -5.263 -11.966 1.00 56.75 78 ASP A N 1
ATOM 599 C CA . ASP A 1 78 ? 0.788 -4.880 -13.385 1.00 56.75 78 ASP A CA 1
ATOM 600 C C . ASP A 1 78 ? 2.106 -5.248 -14.093 1.00 56.75 78 ASP A C 1
ATOM 602 O O . ASP A 1 78 ? 3.152 -5.390 -13.455 1.00 56.75 78 ASP A O 1
ATOM 606 N N . VAL A 1 79 ? 2.067 -5.383 -15.419 1.00 47.66 79 VAL A N 1
ATOM 607 C CA . VAL A 1 79 ? 3.234 -5.474 -16.300 1.00 47.66 79 VAL A CA 1
ATOM 608 C C . VAL A 1 79 ? 3.189 -4.269 -17.226 1.00 47.66 79 VAL A C 1
ATOM 610 O O . VAL A 1 79 ? 2.610 -4.336 -18.306 1.00 47.66 79 VAL A O 1
ATOM 613 N N . GLY A 1 80 ? 3.802 -3.160 -16.808 1.00 39.84 80 GLY A N 1
ATOM 614 C CA . GLY A 1 80 ? 3.825 -1.937 -17.606 1.00 39.84 80 GLY A CA 1
ATOM 615 C C . GLY A 1 80 ? 4.311 -2.194 -19.037 1.00 39.84 80 GLY A C 1
ATOM 616 O O . GLY A 1 80 ? 5.504 -2.382 -19.271 1.00 39.84 80 GLY A O 1
ATOM 617 N N . SER A 1 81 ? 3.388 -2.171 -20.001 1.00 30.48 81 SER A N 1
ATOM 618 C CA . SER A 1 81 ? 3.707 -1.917 -21.401 1.00 30.48 81 SER A CA 1
ATOM 619 C C . SER A 1 81 ? 3.589 -0.416 -21.607 1.00 30.48 81 SER A C 1
ATOM 621 O O . SER A 1 81 ? 2.500 0.153 -21.604 1.00 30.48 81 SER A O 1
ATOM 623 N N . SER A 1 82 ? 4.729 0.252 -21.715 1.00 31.03 82 SER A N 1
ATOM 624 C CA . SER A 1 82 ? 4.817 1.667 -22.043 1.00 31.03 82 SER A CA 1
ATOM 625 C C . SER A 1 82 ? 4.369 1.913 -23.487 1.00 31.03 82 SER A C 1
ATOM 627 O O . SER A 1 82 ? 5.185 2.083 -24.389 1.00 31.03 82 SER A O 1
ATOM 629 N N . THR A 1 83 ? 3.062 1.972 -23.728 1.00 25.14 83 THR A N 1
ATOM 630 C CA . THR A 1 83 ? 2.515 2.566 -24.954 1.00 25.14 83 THR A CA 1
ATOM 631 C C . THR A 1 83 ? 1.676 3.786 -24.590 1.00 25.14 83 THR A C 1
ATOM 633 O O . THR A 1 83 ? 0.604 3.619 -24.009 1.00 25.14 83 THR A O 1
ATOM 636 N N . PRO A 1 84 ? 2.139 5.012 -24.899 1.00 32.75 84 PRO A N 1
ATOM 637 C CA . PRO A 1 84 ? 1.358 6.219 -24.667 1.00 32.75 84 PRO A CA 1
ATOM 638 C C . PRO A 1 84 ? 0.091 6.180 -25.525 1.00 32.75 84 PRO A C 1
ATOM 640 O O . PRO A 1 84 ? 0.182 6.043 -26.746 1.00 32.75 84 PRO A O 1
ATOM 643 N N . SER A 1 85 ? -1.082 6.332 -24.910 1.00 29.50 85 SER A N 1
ATOM 644 C CA . SER A 1 85 ? -2.283 6.701 -25.662 1.00 29.50 85 SER A CA 1
ATOM 645 C C . SER A 1 85 ? -2.144 8.158 -26.108 1.00 29.50 85 SER A C 1
ATOM 647 O O . SER A 1 85 ? -2.022 9.061 -25.282 1.00 29.50 85 SER A O 1
ATOM 649 N N . GLU A 1 86 ? -2.120 8.390 -27.421 1.00 30.20 86 GLU A N 1
ATOM 650 C CA . GLU A 1 86 ? -2.112 9.729 -28.016 1.00 30.20 86 GLU A CA 1
ATOM 651 C C . GLU A 1 86 ? -3.386 10.494 -27.632 1.00 30.20 86 GLU A C 1
ATOM 653 O O . GLU A 1 86 ? -4.476 10.228 -28.138 1.00 30.20 86 GLU A O 1
ATOM 658 N N . ILE A 1 87 ? -3.244 11.498 -26.766 1.00 32.69 87 ILE A N 1
ATOM 659 C CA . ILE A 1 87 ? -4.282 12.502 -26.533 1.00 32.69 87 ILE A CA 1
ATOM 660 C C . ILE A 1 87 ? -4.261 13.457 -27.729 1.00 32.69 87 ILE A C 1
ATOM 662 O O . ILE A 1 87 ? -3.361 14.284 -27.874 1.00 32.69 87 ILE A O 1
ATOM 666 N N . THR A 1 88 ? -5.248 13.339 -28.615 1.00 26.80 88 THR A N 1
ATOM 667 C CA . THR A 1 88 ? -5.411 14.248 -29.753 1.00 26.80 88 THR A CA 1
ATOM 668 C C . THR A 1 88 ? -6.014 15.571 -29.274 1.00 26.80 88 THR A C 1
ATOM 670 O O . THR A 1 88 ? -7.222 15.692 -29.068 1.00 26.80 88 THR A O 1
ATOM 673 N N . THR A 1 89 ? -5.179 16.591 -29.081 1.00 27.16 89 THR A N 1
ATOM 674 C CA . THR A 1 89 ? -5.628 17.945 -28.730 1.00 27.16 89 THR A CA 1
ATOM 675 C C . THR A 1 89 ? -6.216 18.629 -29.963 1.00 27.16 89 THR A C 1
ATOM 677 O O . THR A 1 89 ? -5.495 18.957 -30.904 1.00 27.16 89 THR A O 1
ATOM 680 N N . THR A 1 90 ? -7.530 18.865 -29.971 1.00 28.94 90 THR A N 1
ATOM 681 C CA . THR A 1 90 ? -8.182 19.690 -31.000 1.00 28.94 90 THR A CA 1
ATOM 682 C C . THR A 1 90 ? -8.225 21.135 -30.504 1.00 28.94 90 THR A C 1
ATOM 684 O O . THR A 1 90 ? -8.772 21.414 -29.440 1.00 28.94 90 THR A O 1
ATOM 687 N N . THR A 1 91 ? -7.600 22.048 -31.242 1.00 32.75 91 THR A N 1
ATOM 688 C CA . THR A 1 91 ? -7.536 23.486 -30.952 1.00 32.75 91 THR A CA 1
ATOM 689 C C . THR A 1 91 ? -8.749 24.220 -31.534 1.00 32.75 91 THR A C 1
ATOM 691 O O . THR A 1 91 ? -8.981 24.162 -32.739 1.00 32.75 91 THR A O 1
ATOM 694 N N . GLU A 1 92 ? -9.484 24.970 -30.705 1.00 32.69 92 GLU A N 1
ATOM 695 C CA . GLU A 1 92 ? -10.445 25.996 -31.155 1.00 32.69 92 GLU A CA 1
ATOM 696 C C . GLU A 1 92 ? -9.963 27.412 -30.746 1.00 32.69 92 GLU A C 1
ATOM 698 O O . GLU A 1 92 ? -9.259 27.539 -29.738 1.00 32.69 92 GLU A O 1
ATOM 703 N N . PRO A 1 93 ? -10.273 28.483 -31.513 1.00 35.38 93 PRO A N 1
ATOM 704 C CA . PRO A 1 93 ? -9.700 29.821 -31.324 1.00 35.38 93 PRO A CA 1
ATOM 705 C C . PRO A 1 93 ? -10.318 30.622 -30.159 1.00 35.38 93 PRO A C 1
ATOM 707 O O . PRO A 1 93 ? -11.448 30.362 -29.747 1.00 35.38 93 PRO A O 1
ATOM 710 N N . PRO A 1 94 ? -9.624 31.667 -29.661 1.00 36.62 94 PRO A N 1
ATOM 711 C CA . PRO A 1 94 ? -10.043 32.406 -28.477 1.00 36.62 94 PRO A CA 1
ATOM 712 C C . PRO A 1 94 ? -11.149 33.417 -28.806 1.00 36.62 94 PRO A C 1
ATOM 714 O O . PRO A 1 94 ? -11.041 34.175 -29.770 1.00 36.62 94 PRO A O 1
ATOM 717 N N . THR A 1 95 ? -12.178 33.487 -27.956 1.00 31.22 95 THR A N 1
ATOM 718 C CA . THR A 1 95 ? -13.152 34.591 -27.953 1.00 31.22 95 THR A CA 1
ATOM 719 C C . THR A 1 95 ? -13.095 35.347 -26.623 1.00 31.22 95 THR A C 1
ATOM 721 O O . THR A 1 95 ? -12.924 34.765 -25.555 1.00 31.22 95 THR A O 1
ATOM 724 N N . THR A 1 96 ? -13.184 36.668 -26.742 1.00 32.34 96 THR A N 1
ATOM 725 C CA . THR A 1 96 ? -12.877 37.739 -25.788 1.00 32.34 96 THR A CA 1
ATOM 726 C C . THR A 1 96 ? -13.714 37.738 -24.499 1.00 32.34 96 THR A C 1
ATOM 728 O O . THR A 1 96 ? -14.932 37.575 -24.526 1.00 32.34 96 THR A O 1
ATOM 731 N N . THR A 1 97 ? -13.047 37.999 -23.373 1.00 35.19 97 THR A N 1
ATOM 732 C CA . THR A 1 97 ? -13.558 38.025 -21.993 1.00 35.19 97 THR A CA 1
ATOM 733 C C . THR A 1 97 ? -14.346 39.300 -21.654 1.00 35.19 97 THR A C 1
ATOM 735 O O . THR A 1 97 ? -13.939 40.402 -22.010 1.00 35.19 97 THR A O 1
ATOM 738 N N . THR A 1 98 ? -15.431 39.165 -20.883 1.00 33.78 98 THR A N 1
ATOM 739 C CA . THR A 1 98 ? -16.017 40.240 -20.055 1.00 33.78 98 THR A CA 1
ATOM 740 C C . THR A 1 98 ? -16.131 39.704 -18.623 1.00 33.78 98 THR A C 1
ATOM 742 O O . THR A 1 98 ? -16.742 38.658 -18.416 1.00 33.78 98 THR A O 1
ATOM 745 N N . GLU A 1 99 ? -15.488 40.366 -17.657 1.00 43.59 99 GLU A N 1
ATOM 746 C CA . GLU A 1 99 ? -15.424 39.958 -16.242 1.00 43.59 99 GLU A CA 1
ATOM 747 C C . GLU A 1 99 ? -16.725 40.228 -15.469 1.00 43.59 99 GLU A C 1
ATOM 749 O O . GLU A 1 99 ? -17.344 41.280 -15.625 1.00 43.59 99 GLU A O 1
ATOM 754 N N . MET A 1 100 ? -17.071 39.308 -14.559 1.00 32.38 100 MET A N 1
ATOM 755 C CA . MET A 1 100 ? -17.940 39.514 -13.388 1.00 32.38 100 MET A CA 1
ATOM 756 C C . MET A 1 100 ? -17.672 38.406 -12.338 1.00 32.38 100 MET A C 1
ATOM 758 O O . MET A 1 100 ? -17.090 37.377 -12.676 1.00 32.38 100 MET A O 1
ATOM 762 N N . PRO A 1 101 ? -18.009 38.627 -11.052 1.00 37.25 101 PRO A N 1
ATOM 763 C CA . PRO A 1 101 ? -17.081 38.435 -9.939 1.00 37.25 101 PRO A CA 1
ATOM 764 C C . PRO A 1 101 ? -17.018 37.009 -9.384 1.00 37.25 101 PRO A C 1
ATOM 766 O O . PRO A 1 101 ? -18.026 36.326 -9.201 1.00 37.25 101 PRO A O 1
ATOM 769 N N . THR A 1 102 ? -15.800 36.615 -9.019 1.00 28.97 102 THR A N 1
ATOM 770 C CA . THR A 1 102 ? -15.462 35.353 -8.363 1.00 28.97 102 THR A CA 1
ATOM 771 C C . THR A 1 102 ? -16.023 35.311 -6.943 1.00 28.97 102 THR A C 1
ATOM 773 O O . THR A 1 102 ? -15.532 35.984 -6.039 1.00 28.97 102 THR A O 1
ATOM 776 N N . THR A 1 103 ? -17.037 34.473 -6.736 1.00 30.83 103 THR A N 1
ATOM 777 C CA . THR A 1 103 ? -17.369 33.949 -5.408 1.00 30.83 103 THR A CA 1
ATOM 778 C C . THR A 1 103 ? -16.425 32.776 -5.159 1.00 30.83 103 THR A C 1
ATOM 780 O O . THR A 1 103 ? -16.445 31.798 -5.903 1.00 30.83 103 THR A O 1
ATOM 783 N N . THR A 1 104 ? -15.547 32.888 -4.164 1.00 36.75 104 THR A N 1
ATOM 784 C CA . THR A 1 104 ? -14.602 31.831 -3.779 1.00 36.75 104 THR A CA 1
ATOM 785 C C . THR A 1 104 ? -15.351 30.629 -3.211 1.00 36.75 104 THR A C 1
ATOM 787 O O . THR A 1 104 ? -15.676 30.593 -2.025 1.00 36.75 104 THR A O 1
ATOM 790 N N . ALA A 1 105 ? -15.620 29.644 -4.066 1.00 36.41 105 ALA A N 1
ATOM 791 C CA . ALA A 1 105 ? -15.831 28.267 -3.644 1.00 36.41 105 ALA A CA 1
ATOM 792 C C . ALA A 1 105 ? -14.484 27.680 -3.169 1.00 36.41 105 ALA A C 1
ATOM 794 O O . ALA A 1 105 ? -13.445 28.016 -3.748 1.00 36.41 105 ALA A O 1
ATOM 795 N N . PRO A 1 106 ? -14.461 26.842 -2.119 1.00 37.12 106 PRO A N 1
ATOM 796 C CA . PRO A 1 106 ? -13.228 26.235 -1.643 1.00 37.12 106 PRO A CA 1
ATOM 797 C C . PRO A 1 106 ? -12.637 25.310 -2.713 1.00 37.12 106 PRO A C 1
ATOM 799 O O . PRO A 1 106 ? -13.348 24.573 -3.397 1.00 37.12 106 PRO A O 1
ATOM 802 N N . LEU A 1 107 ? -11.316 25.399 -2.856 1.00 30.67 107 LEU A N 1
ATOM 803 C CA . LEU A 1 107 ? -10.496 24.670 -3.811 1.00 30.67 107 LEU A CA 1
ATOM 804 C C . LEU A 1 107 ? -10.573 23.164 -3.515 1.00 30.67 107 LEU A C 1
ATOM 806 O O . LEU A 1 107 ? -9.870 22.663 -2.643 1.00 30.67 107 LEU A O 1
ATOM 810 N N . ASN A 1 108 ? -11.430 22.441 -4.232 1.00 35.81 108 ASN A N 1
ATOM 811 C CA . ASN A 1 108 ? -11.448 20.984 -4.194 1.00 35.81 108 ASN A CA 1
ATOM 812 C C . ASN A 1 108 ? -10.327 20.478 -5.118 1.00 35.81 108 ASN A C 1
ATOM 814 O O . ASN A 1 108 ? -10.545 20.196 -6.296 1.00 35.81 108 ASN A O 1
ATOM 818 N N . THR A 1 109 ? -9.090 20.461 -4.617 1.00 35.56 109 THR A N 1
ATOM 819 C CA . THR A 1 109 ? -7.967 19.817 -5.305 1.00 35.56 109 THR A CA 1
ATOM 820 C C . THR A 1 109 ? -8.215 18.315 -5.298 1.00 35.56 109 THR A C 1
ATOM 822 O O . THR A 1 109 ? -8.135 17.686 -4.249 1.00 35.56 109 THR A O 1
ATOM 825 N N . SER A 1 110 ? -8.550 17.743 -6.453 1.00 43.38 110 SER A N 1
ATOM 826 C CA . SER A 1 110 ? -8.707 16.298 -6.625 1.00 43.38 110 SER A CA 1
ATOM 827 C C . SER A 1 110 ? -7.365 15.592 -6.377 1.00 43.38 110 SER A C 1
ATOM 829 O O . SER A 1 110 ? -6.544 15.446 -7.277 1.00 43.38 110 SER A O 1
ATOM 831 N N . THR A 1 111 ? -7.115 15.191 -5.131 1.00 47.75 111 THR A N 1
ATOM 832 C CA . THR A 1 111 ? -5.963 14.386 -4.702 1.00 47.75 111 THR A CA 1
ATOM 833 C C . THR A 1 111 ? -6.252 12.897 -4.895 1.00 47.75 111 THR A C 1
ATOM 835 O O . THR A 1 111 ? -6.235 12.139 -3.934 1.00 47.75 111 THR A O 1
ATOM 838 N N . GLY A 1 112 ? -6.563 12.472 -6.126 1.00 56.47 112 GLY A N 1
ATOM 839 C CA . GLY A 1 112 ? -6.730 11.055 -6.478 1.00 56.47 112 GLY A CA 1
ATOM 840 C C . GLY A 1 112 ? -7.615 10.235 -5.511 1.00 56.47 112 GLY A C 1
ATOM 841 O O . GLY A 1 112 ? -8.482 10.786 -4.835 1.00 56.47 112 GLY A O 1
ATOM 842 N N . PRO A 1 113 ? -7.439 8.905 -5.442 1.00 74.81 113 PRO A N 1
ATOM 843 C CA . PRO A 1 113 ? -8.224 8.023 -4.572 1.00 74.81 113 PRO A CA 1
ATOM 844 C C . PRO A 1 113 ? -7.722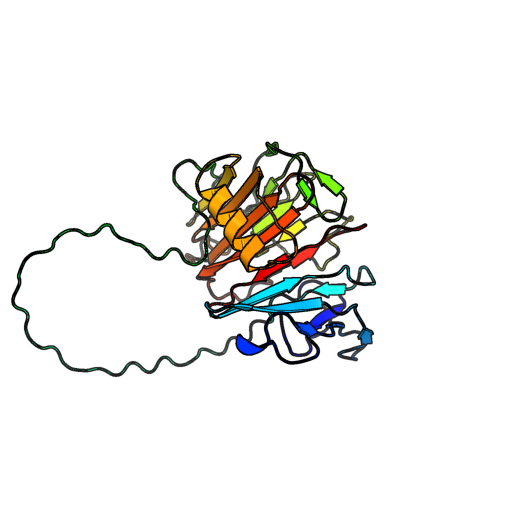 7.962 -3.114 1.00 74.81 113 PRO A C 1
ATOM 846 O O . PRO A 1 113 ? -8.002 6.985 -2.416 1.00 74.81 113 PRO A O 1
ATOM 849 N N . PHE A 1 114 ? -6.933 8.940 -2.660 1.00 88.44 114 PHE A N 1
ATOM 850 C CA . PHE A 1 114 ? -6.246 8.867 -1.372 1.00 88.44 114 PHE A CA 1
ATOM 851 C C . PHE A 1 114 ? -7.168 9.152 -0.185 1.00 88.44 114 PHE A C 1
ATOM 853 O O . PHE A 1 114 ? -8.027 10.032 -0.219 1.00 88.44 114 PHE A O 1
ATOM 860 N N . TYR A 1 115 ? -6.932 8.415 0.897 1.00 93.38 115 TYR A N 1
ATOM 861 C CA . TYR A 1 115 ? -7.366 8.795 2.235 1.00 93.38 115 TYR A CA 1
ATOM 862 C C . TYR A 1 115 ? -6.644 10.083 2.644 1.00 93.38 115 TYR A C 1
ATOM 864 O O . TYR A 1 115 ? -5.535 10.309 2.152 1.00 93.38 115 TYR A O 1
ATOM 872 N N . PRO A 1 116 ? -7.222 10.913 3.532 1.00 94.94 116 PRO A N 1
ATOM 873 C CA . PRO A 1 116 ? -6.579 12.141 3.991 1.00 94.94 116 PRO A CA 1
ATOM 874 C C . PRO A 1 116 ? -5.146 11.900 4.489 1.00 94.94 116 PRO A C 1
ATOM 876 O O . PRO A 1 116 ? -4.894 10.939 5.210 1.00 94.94 116 PRO A O 1
ATOM 879 N N . PHE A 1 117 ? -4.228 12.782 4.098 1.00 95.19 117 PHE A N 1
ATOM 880 C CA . PHE A 1 117 ? -2.818 12.775 4.493 1.00 95.19 117 PHE A CA 1
ATOM 881 C C . PHE A 1 117 ? -2.277 14.215 4.498 1.00 95.19 117 PHE A C 1
ATOM 883 O O . PHE A 1 117 ? -2.904 15.130 3.952 1.00 95.19 117 PHE A O 1
ATOM 890 N N . GLY A 1 118 ? -1.114 14.427 5.108 1.00 92.69 118 GLY A N 1
ATOM 891 C CA . GLY A 1 118 ? -0.433 15.719 5.178 1.00 92.69 118 GLY A CA 1
ATOM 892 C C . GLY A 1 118 ? -0.523 16.367 6.559 1.00 92.69 118 GLY A C 1
ATOM 893 O O . GLY A 1 118 ? 0.211 15.995 7.469 1.00 92.69 118 GLY A O 1
ATOM 894 N N . VAL A 1 119 ? -1.358 17.402 6.720 1.00 91.12 119 VAL A N 1
ATOM 895 C CA . VAL A 1 119 ? -1.374 18.220 7.950 1.00 91.12 119 VAL A CA 1
ATOM 896 C C . VAL A 1 119 ? -1.695 17.366 9.181 1.00 91.12 119 VAL A C 1
ATOM 898 O O . VAL A 1 119 ? -2.815 16.888 9.337 1.00 91.12 119 VAL A O 1
ATOM 901 N N . GLY A 1 120 ? -0.726 17.259 10.094 1.00 91.81 120 GLY A N 1
ATOM 902 C CA . GLY A 1 120 ? -0.849 16.490 11.335 1.00 91.81 120 GLY A CA 1
ATOM 903 C C . GLY A 1 120 ? -0.292 15.067 11.260 1.00 91.81 120 GLY A C 1
ATOM 904 O O . GLY A 1 120 ? -0.266 14.395 12.291 1.00 91.81 120 GLY A O 1
ATOM 905 N N . ASP A 1 121 ? 0.175 14.622 10.092 1.00 97.56 121 ASP A N 1
ATOM 906 C CA . ASP A 1 121 ? 0.882 13.352 9.944 1.00 97.56 121 ASP A CA 1
ATOM 907 C C . ASP A 1 121 ? 2.294 13.426 10.535 1.00 97.56 121 ASP A C 1
ATOM 909 O O . ASP A 1 121 ? 2.883 14.497 10.713 1.00 97.56 121 ASP A O 1
ATOM 913 N N . ILE A 1 122 ? 2.863 12.253 10.804 1.00 98.25 122 ILE A N 1
ATOM 914 C CA . ILE A 1 122 ? 4.274 12.111 11.142 1.00 98.25 122 ILE A CA 1
ATOM 915 C C . ILE A 1 122 ? 5.047 11.881 9.844 1.00 98.25 122 ILE A C 1
ATOM 917 O O . ILE A 1 122 ? 4.727 10.970 9.084 1.00 98.25 122 ILE A O 1
ATOM 921 N N . GLU A 1 123 ? 6.072 12.694 9.595 1.00 97.69 123 GLU A N 1
ATOM 922 C CA . GLU A 1 123 ? 6.943 12.551 8.426 1.00 97.69 123 GLU A CA 1
ATOM 923 C C . GLU A 1 123 ? 8.175 11.699 8.746 1.00 97.69 123 GLU A C 1
ATOM 925 O O . GLU A 1 123 ? 8.837 11.877 9.774 1.00 97.69 123 GLU A O 1
ATOM 930 N N . ASN A 1 124 ? 8.530 10.812 7.819 1.00 97.25 124 ASN A N 1
ATOM 931 C CA . ASN A 1 124 ? 9.849 10.196 7.803 1.00 97.25 124 ASN A CA 1
ATOM 932 C C . ASN A 1 124 ? 10.934 11.244 7.526 1.00 97.25 124 ASN A C 1
ATOM 934 O O . ASN A 1 124 ? 10.716 12.261 6.864 1.00 97.25 124 ASN A O 1
ATOM 938 N N . GLY A 1 125 ? 12.158 10.949 7.969 1.00 95.50 125 GLY A N 1
ATOM 939 C CA . GLY A 1 125 ? 13.320 11.757 7.616 1.00 95.50 125 GLY A CA 1
ATOM 940 C C . GLY A 1 125 ? 13.530 11.841 6.098 1.00 95.50 125 GLY A C 1
ATOM 941 O O . GLY A 1 125 ? 13.306 10.872 5.364 1.00 95.50 125 GLY A O 1
ATOM 942 N N . ARG A 1 126 ? 14.014 13.001 5.637 1.00 95.12 126 ARG A N 1
ATOM 943 C CA . ARG A 1 126 ? 14.483 13.214 4.259 1.00 95.12 126 ARG A CA 1
ATOM 944 C C . ARG A 1 126 ? 15.835 12.535 4.056 1.00 95.12 126 ARG A C 1
ATOM 946 O O . ARG A 1 126 ? 16.885 13.153 4.228 1.00 95.12 126 ARG A O 1
ATOM 953 N N . ILE A 1 127 ? 15.792 11.240 3.785 1.00 92.75 127 ILE A N 1
ATOM 954 C CA . ILE A 1 127 ? 16.926 10.319 3.722 1.00 92.75 127 ILE A CA 1
ATOM 955 C C . ILE A 1 127 ? 16.673 9.377 2.544 1.00 92.75 127 ILE A C 1
ATOM 957 O O . ILE A 1 127 ? 15.535 9.045 2.255 1.00 92.75 127 ILE A O 1
ATOM 961 N N . ASP A 1 128 ? 17.737 8.949 1.883 1.00 89.62 128 ASP A N 1
ATOM 962 C CA . ASP A 1 128 ? 17.697 8.007 0.762 1.00 89.62 128 ASP A CA 1
ATOM 963 C C . ASP A 1 128 ? 17.132 6.640 1.205 1.00 89.62 128 ASP A C 1
ATOM 965 O O . ASP A 1 128 ? 15.927 6.403 1.253 1.00 89.62 128 ASP A O 1
ATOM 969 N N . ASP A 1 129 ? 18.018 5.795 1.724 1.00 92.62 129 ASP A N 1
ATOM 970 C CA . ASP A 1 129 ? 17.713 4.489 2.280 1.00 92.62 129 ASP A CA 1
ATOM 971 C C . ASP A 1 129 ? 17.404 4.608 3.774 1.00 92.62 129 ASP A C 1
ATOM 973 O O . ASP A 1 129 ? 18.263 4.423 4.641 1.00 92.62 129 ASP A O 1
ATOM 977 N N . GLY A 1 130 ? 16.161 4.983 4.072 1.00 93.75 130 GLY A N 1
ATOM 978 C CA . GLY A 1 130 ? 15.674 5.200 5.431 1.00 93.75 130 GLY A CA 1
ATOM 979 C C . GLY A 1 130 ? 14.341 4.521 5.730 1.00 93.75 130 GLY A C 1
ATOM 980 O O . GLY A 1 130 ? 13.753 3.823 4.904 1.00 93.75 130 GLY A O 1
ATOM 981 N N . GLY A 1 131 ? 13.853 4.750 6.942 1.00 96.00 131 GLY A N 1
ATOM 982 C CA . GLY A 1 131 ? 12.532 4.328 7.381 1.00 96.00 131 GLY A CA 1
ATOM 983 C C . GLY A 1 131 ? 12.157 4.991 8.699 1.00 96.00 131 GLY A C 1
ATOM 984 O O . GLY A 1 131 ? 12.978 5.670 9.326 1.00 96.00 131 GLY A O 1
ATOM 985 N N . SER A 1 132 ? 10.912 4.797 9.112 1.00 97.88 132 SER A N 1
ATOM 986 C CA . SER A 1 132 ? 10.415 5.268 10.400 1.00 97.88 132 SER A CA 1
ATOM 987 C C . SER A 1 132 ? 11.104 4.537 11.567 1.00 97.88 132 SER A C 1
ATOM 989 O O . SER A 1 132 ? 11.603 3.417 11.402 1.00 97.88 132 SER A O 1
ATOM 991 N N . PRO A 1 133 ? 11.079 5.092 12.794 1.00 97.19 133 PRO A N 1
ATOM 992 C CA . PRO A 1 133 ? 11.207 4.263 13.994 1.00 97.19 133 PRO A CA 1
ATOM 993 C C . PRO A 1 133 ? 10.059 3.235 14.072 1.00 97.19 133 PRO A C 1
ATOM 995 O O . PRO A 1 133 ? 9.131 3.262 13.262 1.00 97.19 133 PRO A O 1
ATOM 998 N N . ALA A 1 134 ? 10.100 2.340 15.064 1.00 98.06 134 ALA A N 1
ATOM 999 C CA . ALA A 1 134 ? 8.985 1.429 15.331 1.00 98.06 134 ALA A CA 1
ATOM 1000 C C . ALA A 1 134 ? 7.718 2.231 15.659 1.00 98.06 134 ALA A C 1
ATOM 1002 O O . ALA A 1 134 ? 7.715 3.024 16.604 1.00 98.06 134 ALA A O 1
ATOM 1003 N N . ILE A 1 135 ? 6.654 2.030 14.884 1.00 98.56 135 ILE A N 1
ATOM 1004 C CA . ILE A 1 135 ? 5.365 2.682 15.106 1.00 98.56 135 ILE A CA 1
ATOM 1005 C C . ILE A 1 135 ? 4.480 1.698 15.861 1.00 98.56 135 ILE A C 1
ATOM 1007 O O . ILE A 1 135 ? 4.015 0.724 15.274 1.00 98.56 135 ILE A O 1
ATOM 1011 N N . SER A 1 136 ? 4.239 1.940 17.150 1.00 98.38 136 SER A N 1
ATOM 1012 C CA . SER A 1 136 ? 3.281 1.146 17.928 1.00 98.38 136 SER A CA 1
ATOM 1013 C C . SER A 1 136 ? 1.865 1.356 17.392 1.00 98.38 136 SER A C 1
ATOM 1015 O O . SER A 1 136 ? 1.404 2.497 17.281 1.00 98.38 136 SER A O 1
ATOM 1017 N N . LEU A 1 137 ? 1.174 0.269 17.058 1.00 98.19 137 LEU A N 1
ATOM 1018 C CA . LEU A 1 137 ? -0.199 0.326 16.569 1.00 98.19 137 LEU A CA 1
ATOM 1019 C C . LEU A 1 137 ? -1.154 0.576 17.739 1.00 98.19 137 LEU A C 1
ATOM 1021 O O . LEU A 1 137 ? -1.033 -0.039 18.798 1.00 98.19 137 LEU A O 1
ATOM 1025 N N . LEU A 1 138 ? -2.127 1.470 17.546 1.00 97.62 138 LEU A N 1
ATOM 1026 C CA . LEU A 1 138 ? -3.168 1.722 18.557 1.00 97.62 138 LEU A CA 1
ATOM 1027 C C . LEU A 1 138 ? -4.094 0.513 18.764 1.00 97.62 138 LEU A C 1
ATOM 1029 O O . LEU A 1 138 ? -4.738 0.400 19.806 1.00 97.62 138 LEU A O 1
ATOM 1033 N N . GLN A 1 139 ? -4.156 -0.376 17.774 1.00 95.75 139 GLN A N 1
ATOM 1034 C CA . GLN A 1 139 ? -4.873 -1.641 17.810 1.00 95.75 139 GLN A CA 1
ATOM 1035 C C . GLN A 1 139 ? -4.044 -2.696 17.059 1.00 95.75 139 GLN A C 1
ATOM 1037 O O . GLN A 1 139 ? -3.502 -2.365 16.002 1.00 95.75 139 GLN A O 1
ATOM 1042 N N . PRO A 1 140 ? -3.942 -3.944 17.557 1.00 93.75 140 PRO A N 1
ATOM 1043 C CA . PRO A 1 140 ? -3.216 -4.993 16.851 1.00 93.75 140 PRO A CA 1
ATOM 1044 C C . PRO A 1 140 ? -3.784 -5.226 15.448 1.00 93.75 140 PRO A C 1
ATOM 1046 O O . PRO A 1 140 ? -5.005 -5.254 15.255 1.00 93.75 140 PRO A O 1
ATOM 1049 N N . PHE A 1 141 ? -2.900 -5.413 14.471 1.00 93.50 141 PHE A N 1
ATOM 1050 C CA . PHE A 1 141 ? -3.269 -5.665 13.081 1.00 93.50 141 PHE A CA 1
ATOM 1051 C C . PHE A 1 141 ? -2.913 -7.098 12.698 1.00 93.50 141 PHE A C 1
ATOM 1053 O O . PHE A 1 141 ? -1.776 -7.527 12.891 1.00 93.50 141 PHE A O 1
ATOM 1060 N N . THR A 1 142 ? -3.876 -7.842 12.149 1.00 87.31 142 THR A N 1
ATOM 1061 C CA . THR A 1 142 ? -3.646 -9.232 11.744 1.00 87.31 142 THR A CA 1
ATOM 1062 C C . THR A 1 142 ? -3.369 -9.301 10.253 1.00 87.31 142 THR A C 1
ATOM 1064 O O . THR A 1 142 ? -4.232 -9.053 9.411 1.00 87.31 142 THR A O 1
ATOM 1067 N N . PHE A 1 143 ? -2.147 -9.689 9.920 1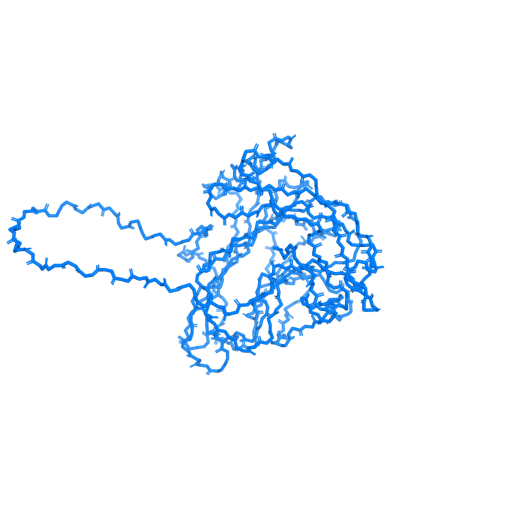.00 82.31 143 PHE A N 1
ATOM 1068 C CA . PHE A 1 143 ? -1.690 -9.842 8.557 1.00 82.31 143 PHE A CA 1
ATOM 1069 C C . PHE A 1 143 ? -1.274 -11.295 8.304 1.00 82.31 143 PHE A C 1
ATOM 1071 O O . PHE A 1 143 ? -0.405 -11.863 8.956 1.00 82.31 143 PHE A O 1
ATOM 1078 N N . PHE A 1 144 ? -2.045 -11.899 7.412 1.00 71.06 144 PHE A N 1
ATOM 1079 C CA . PHE A 1 144 ? -2.267 -13.311 7.149 1.00 71.06 144 PHE A CA 1
ATOM 1080 C C . PHE A 1 144 ? -2.200 -14.234 8.373 1.00 71.06 144 PHE A C 1
ATOM 1082 O O . PHE A 1 144 ? -1.566 -15.273 8.325 1.00 71.06 144 PHE A O 1
ATOM 1089 N N . GLY A 1 145 ? -2.878 -13.885 9.464 1.00 73.75 145 GLY A N 1
ATOM 1090 C CA . GLY A 1 145 ? -2.947 -14.731 10.665 1.00 73.75 145 GLY A CA 1
ATOM 1091 C C . GLY A 1 145 ? -1.816 -14.518 11.667 1.00 73.75 145 GLY A C 1
ATOM 1092 O O . GLY A 1 145 ? -1.914 -15.002 12.794 1.00 73.75 145 GLY A O 1
ATOM 1093 N N . THR A 1 146 ? -0.794 -13.737 11.315 1.00 81.69 146 THR A N 1
ATOM 1094 C CA . THR A 1 146 ? 0.131 -13.180 12.302 1.00 81.69 146 THR A CA 1
ATOM 1095 C C . THR A 1 146 ? -0.393 -11.829 12.770 1.00 81.69 146 THR A C 1
ATOM 1097 O O . THR A 1 146 ? -0.718 -10.954 11.970 1.00 81.69 146 THR A O 1
ATOM 1100 N N . THR A 1 147 ? -0.503 -11.656 14.083 1.00 90.06 147 THR A N 1
ATOM 1101 C CA . THR A 1 147 ? -0.911 -10.390 14.693 1.00 90.06 147 THR A CA 1
ATOM 1102 C C . THR A 1 147 ? 0.323 -9.575 15.058 1.00 90.06 147 THR A C 1
ATOM 1104 O O . THR A 1 147 ? 1.223 -10.079 15.731 1.00 90.06 147 THR A O 1
ATOM 1107 N N . TYR A 1 148 ? 0.350 -8.315 14.632 1.00 94.44 148 TYR A N 1
ATOM 1108 C CA . TYR A 1 148 ? 1.431 -7.374 14.903 1.00 94.44 148 TYR A CA 1
ATOM 1109 C C . TYR A 1 148 ? 0.924 -6.198 15.726 1.00 94.44 148 TYR A C 1
ATOM 1111 O O . TYR A 1 148 ? -0.170 -5.686 15.489 1.00 94.44 148 TYR A O 1
ATOM 1119 N N . ASP A 1 149 ? 1.776 -5.729 16.634 1.00 97.31 149 ASP A N 1
ATOM 1120 C CA . ASP A 1 149 ? 1.536 -4.542 17.464 1.00 97.31 149 ASP A CA 1
ATOM 1121 C C . ASP A 1 149 ? 2.366 -3.336 16.999 1.00 97.31 149 ASP A C 1
ATOM 1123 O O . ASP A 1 149 ? 2.364 -2.276 17.629 1.00 97.31 149 ASP A O 1
ATOM 1127 N N . GLN A 1 150 ? 3.108 -3.490 15.900 1.00 97.94 150 GLN A N 1
ATOM 1128 C CA . GLN A 1 150 ? 3.960 -2.446 15.347 1.00 97.94 150 GLN A CA 1
ATOM 1129 C C . GLN A 1 150 ? 4.072 -2.539 13.824 1.00 97.94 150 GLN A C 1
ATOM 1131 O O . GLN A 1 150 ? 3.909 -3.611 13.244 1.00 97.94 150 GLN A O 1
ATOM 1136 N N . VAL A 1 151 ? 4.406 -1.416 13.191 1.00 98.25 151 VAL A N 1
ATOM 1137 C CA . VAL A 1 151 ? 4.718 -1.320 11.758 1.00 98.25 151 VAL A CA 1
ATOM 1138 C C . VAL A 1 151 ? 5.874 -0.343 11.532 1.00 98.25 151 VAL A C 1
ATOM 1140 O O . VAL A 1 151 ? 6.154 0.518 12.369 1.00 98.25 151 VAL A O 1
ATOM 1143 N N . TYR A 1 152 ? 6.544 -0.472 10.394 1.00 98.19 152 TYR A N 1
ATOM 1144 C CA . TYR A 1 152 ? 7.574 0.442 9.915 1.00 98.19 152 TYR A CA 1
ATOM 1145 C C . TYR A 1 152 ? 7.212 0.921 8.514 1.00 98.19 152 TYR A C 1
ATOM 1147 O O . TYR A 1 152 ? 6.833 0.116 7.663 1.00 98.19 152 TYR A O 1
ATOM 1155 N N . VAL A 1 153 ? 7.357 2.223 8.270 1.00 98.31 153 VAL A N 1
ATOM 1156 C CA . VAL A 1 153 ? 7.184 2.839 6.949 1.00 98.31 153 VAL A CA 1
ATOM 1157 C C . VAL A 1 153 ? 8.568 3.074 6.361 1.00 98.31 153 VAL A C 1
ATOM 1159 O O . VAL A 1 153 ? 9.313 3.914 6.867 1.00 98.31 153 VAL A O 1
ATOM 1162 N N . ASN A 1 154 ? 8.936 2.327 5.321 1.00 97.19 154 ASN A N 1
ATOM 1163 C CA . ASN A 1 154 ? 10.272 2.400 4.726 1.00 97.19 154 ASN A CA 1
ATOM 1164 C C . ASN A 1 154 ? 10.284 3.322 3.505 1.00 97.19 154 ASN A C 1
ATOM 1166 O O . ASN A 1 154 ? 9.343 3.331 2.711 1.00 97.19 154 ASN A O 1
ATOM 1170 N N . ASN A 1 155 ? 11.361 4.090 3.325 1.00 95.62 155 ASN A N 1
ATOM 1171 C CA . ASN A 1 155 ? 11.402 5.125 2.290 1.00 95.62 155 ASN A CA 1
ATOM 1172 C C . ASN A 1 155 ? 11.263 4.546 0.879 1.00 95.62 155 ASN A C 1
ATOM 1174 O O . ASN A 1 155 ? 10.530 5.098 0.062 1.00 95.62 155 ASN A O 1
ATOM 1178 N N . ASN A 1 156 ? 11.830 3.360 0.660 1.00 94.00 156 ASN A N 1
ATOM 1179 C CA . ASN A 1 156 ? 11.750 2.587 -0.578 1.00 94.00 156 ASN A CA 1
ATOM 1180 C C . ASN A 1 156 ? 10.374 1.918 -0.806 1.00 94.00 156 ASN A C 1
ATOM 1182 O O . ASN A 1 156 ? 10.297 0.818 -1.341 1.00 94.00 156 ASN A O 1
ATOM 1186 N N . GLY A 1 157 ? 9.275 2.539 -0.372 1.00 92.94 157 GLY A N 1
ATOM 1187 C CA . GLY A 1 157 ? 7.921 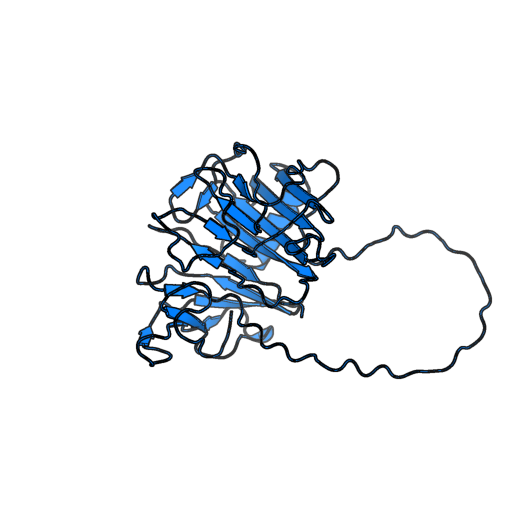2.210 -0.834 1.00 92.94 157 GLY A CA 1
ATOM 1188 C C . GLY A 1 157 ? 7.313 0.903 -0.323 1.00 92.94 157 GLY A C 1
ATOM 1189 O O . GLY A 1 157 ? 6.517 0.275 -1.024 1.00 92.94 157 GLY A O 1
ATOM 1190 N N . HIS A 1 158 ? 7.683 0.476 0.887 1.00 91.38 158 HIS A N 1
ATOM 1191 C CA . HIS A 1 158 ? 7.136 -0.731 1.508 1.00 91.38 158 HIS A CA 1
ATOM 1192 C C . HIS A 1 158 ? 7.007 -0.620 3.033 1.00 91.38 158 HIS A C 1
ATOM 1194 O O . HIS A 1 158 ? 7.727 0.133 3.690 1.00 91.38 158 HIS A O 1
ATOM 1200 N N . LEU A 1 159 ? 6.100 -1.414 3.602 1.00 94.81 159 LEU A N 1
ATOM 1201 C CA . LEU A 1 159 ? 5.927 -1.601 5.039 1.00 94.81 159 LEU A CA 1
ATOM 1202 C C . LEU A 1 159 ? 6.538 -2.924 5.492 1.00 94.81 159 LEU A C 1
ATOM 1204 O O . LEU A 1 159 ? 6.461 -3.923 4.777 1.00 94.81 159 LEU A O 1
ATOM 1208 N N . THR A 1 160 ? 7.081 -2.933 6.702 1.00 92.62 160 THR A N 1
ATOM 1209 C CA . THR A 1 160 ? 7.529 -4.136 7.422 1.00 92.62 160 THR A CA 1
ATOM 1210 C C . THR A 1 160 ? 6.965 -4.123 8.840 1.00 92.62 160 THR A C 1
ATOM 1212 O O . THR A 1 160 ? 6.546 -3.076 9.332 1.00 92.62 160 THR A O 1
ATOM 1215 N N . PHE A 1 161 ? 6.953 -5.272 9.516 1.00 93.56 161 PHE A N 1
ATOM 1216 C CA . PHE A 1 161 ? 6.366 -5.391 10.861 1.00 93.56 161 PHE A CA 1
ATOM 1217 C C . PHE A 1 161 ? 7.373 -5.757 11.966 1.00 93.56 161 PHE A C 1
ATOM 1219 O O . PHE A 1 161 ? 7.104 -5.589 13.153 1.00 93.56 161 PHE A O 1
ATOM 1226 N N . ASP A 1 162 ? 8.559 -6.238 11.608 1.00 90.94 162 ASP A N 1
ATOM 1227 C CA . ASP A 1 162 ? 9.577 -6.712 12.551 1.00 90.94 162 ASP A CA 1
ATOM 1228 C C . ASP A 1 162 ? 10.689 -5.678 12.809 1.00 90.94 162 ASP A C 1
ATOM 1230 O O . ASP A 1 162 ? 11.090 -5.486 13.953 1.00 90.94 162 ASP A O 1
ATOM 1234 N N . GLN A 1 163 ? 11.173 -5.000 11.763 1.00 93.25 163 GLN A N 1
ATOM 1235 C CA . GLN A 1 163 ? 12.152 -3.907 11.839 1.00 93.25 163 GLN A CA 1
ATOM 1236 C C . GLN A 1 163 ? 12.129 -3.044 10.569 1.00 93.25 163 GLN A C 1
ATOM 1238 O O . GLN A 1 163 ? 11.674 -3.502 9.515 1.00 93.25 163 GLN A O 1
ATOM 1243 N N . ALA A 1 164 ? 12.674 -1.825 10.654 1.00 93.31 164 ALA A N 1
ATOM 1244 C CA . ALA A 1 164 ? 12.912 -0.973 9.491 1.00 93.31 164 ALA A CA 1
ATOM 1245 C C . ALA A 1 164 ? 13.832 -1.676 8.484 1.00 93.31 164 ALA A C 1
ATOM 1247 O O . ALA A 1 164 ? 14.759 -2.401 8.863 1.00 93.31 164 ALA A O 1
ATOM 1248 N N . TRP A 1 165 ? 13.580 -1.454 7.198 1.00 90.56 165 TRP A N 1
ATOM 1249 C CA . TRP A 1 165 ? 14.312 -2.106 6.128 1.00 90.56 165 TRP A CA 1
ATOM 1250 C C . TRP A 1 165 ? 14.646 -1.145 4.992 1.00 90.56 165 TRP A C 1
ATOM 1252 O O . TRP A 1 165 ? 13.783 -0.512 4.398 1.00 90.56 165 TRP A O 1
ATOM 1262 N N . TYR A 1 166 ? 15.937 -1.051 4.684 1.00 91.44 166 TYR A N 1
ATOM 1263 C CA . TYR A 1 166 ? 16.486 -0.007 3.816 1.00 91.44 166 TYR A CA 1
ATOM 1264 C C . TYR A 1 166 ? 16.774 -0.485 2.391 1.00 91.44 166 TYR A C 1
ATOM 1266 O O . TYR A 1 166 ? 17.491 0.170 1.648 1.00 91.44 166 TYR A O 1
ATOM 1274 N N . SER A 1 167 ? 16.272 -1.658 2.006 1.00 85.50 167 SER A N 1
ATOM 1275 C CA . SER A 1 167 ? 16.579 -2.221 0.692 1.00 85.50 167 SER A CA 1
ATOM 1276 C C . SER A 1 167 ? 15.936 -1.383 -0.413 1.00 85.50 167 SER A C 1
ATOM 1278 O O . SER A 1 167 ? 14.713 -1.292 -0.474 1.00 85.50 167 SER A O 1
ATOM 1280 N N . TYR A 1 168 ? 16.745 -0.803 -1.299 1.00 77.75 168 TYR A N 1
ATOM 1281 C CA . TYR A 1 168 ? 16.296 -0.085 -2.503 1.00 77.75 168 TYR A CA 1
ATOM 1282 C C . TYR A 1 168 ? 16.093 -1.005 -3.709 1.00 77.75 168 TYR A C 1
ATOM 1284 O O . TYR A 1 168 ? 15.364 -0.678 -4.642 1.00 77.75 168 TYR A O 1
ATOM 1292 N N . SER A 1 169 ? 16.750 -2.167 -3.704 1.00 79.12 169 SER A N 1
ATOM 1293 C CA . SER A 1 169 ? 16.576 -3.188 -4.733 1.00 79.12 169 SER A CA 1
ATOM 1294 C C . SER A 1 169 ? 15.448 -4.125 -4.321 1.00 79.12 169 SER A C 1
ATOM 1296 O O . SER A 1 169 ? 15.571 -4.773 -3.273 1.00 79.12 169 SER A O 1
ATOM 1298 N N . PRO A 1 170 ? 14.373 -4.227 -5.116 1.00 68.12 170 PRO A N 1
ATOM 1299 C CA . PRO A 1 170 ? 13.341 -5.206 -4.852 1.00 68.12 170 PRO A CA 1
ATOM 1300 C C . PRO A 1 170 ? 13.872 -6.624 -5.038 1.00 68.12 170 PRO A C 1
ATOM 130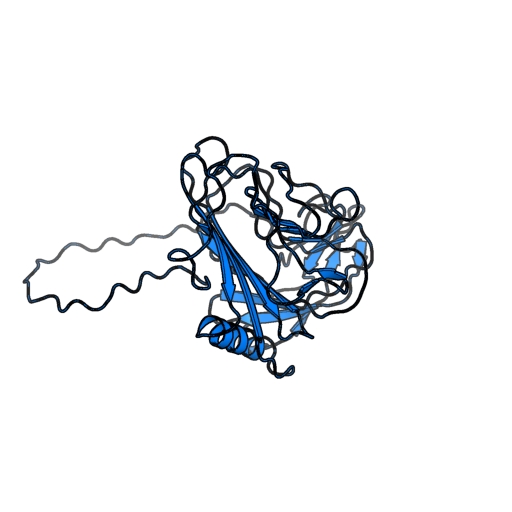2 O O . PRO A 1 170 ? 14.634 -6.898 -5.967 1.00 68.12 170 PRO A O 1
ATOM 1305 N N . TYR A 1 171 ? 13.458 -7.538 -4.164 1.00 67.81 171 TYR A N 1
ATOM 1306 C CA . TYR A 1 171 ? 13.759 -8.962 -4.303 1.00 67.81 171 TYR A CA 1
ATOM 1307 C C . TYR A 1 171 ? 12.544 -9.726 -4.814 1.00 67.81 171 TYR A C 1
ATOM 1309 O O . TYR A 1 171 ? 11.401 -9.334 -4.583 1.00 67.81 171 TYR A O 1
ATOM 1317 N N . GLN A 1 172 ? 12.807 -10.864 -5.457 1.00 58.88 172 GLN A N 1
ATOM 1318 C CA . GLN A 1 172 ? 11.759 -11.824 -5.761 1.00 58.88 172 GLN A CA 1
ATOM 1319 C C . GLN A 1 172 ? 11.218 -12.424 -4.457 1.00 58.88 172 GLN A C 1
ATOM 1321 O O . GLN A 1 172 ? 11.967 -12.965 -3.645 1.00 58.88 172 GLN A O 1
ATOM 1326 N N . PHE A 1 173 ? 9.913 -12.311 -4.260 1.00 58.06 173 PHE A N 1
ATOM 1327 C CA . PHE A 1 173 ? 9.150 -12.965 -3.222 1.00 58.06 173 PHE A CA 1
ATOM 1328 C C . PHE A 1 173 ? 9.244 -14.501 -3.327 1.00 58.06 173 PHE A C 1
ATOM 1330 O O . PHE A 1 173 ? 9.260 -15.050 -4.438 1.00 58.06 173 PHE A O 1
ATOM 1337 N N . PRO A 1 174 ? 9.311 -15.196 -2.172 1.00 54.66 174 PRO A N 1
ATOM 1338 C CA . PRO A 1 174 ? 9.158 -14.660 -0.816 1.00 54.66 174 PRO A CA 1
ATOM 1339 C C . PRO A 1 174 ? 10.429 -13.920 -0.372 1.00 54.66 174 PRO A C 1
ATOM 1341 O O . PRO A 1 174 ? 11.544 -14.409 -0.553 1.00 54.66 174 PRO A O 1
ATOM 1344 N N . ALA A 1 175 ? 10.261 -12.712 0.175 1.00 51.81 175 ALA A N 1
ATOM 1345 C CA . ALA A 1 175 ? 11.386 -11.844 0.501 1.00 51.81 175 ALA A CA 1
ATOM 1346 C C . ALA A 1 175 ? 12.288 -12.525 1.542 1.00 51.81 175 ALA A C 1
ATOM 1348 O O . ALA A 1 175 ? 11.815 -13.086 2.533 1.00 51.81 175 ALA A O 1
ATOM 1349 N N . ASN A 1 176 ? 13.591 -12.488 1.261 1.00 48.69 176 ASN A N 1
ATOM 1350 C CA . ASN A 1 176 ? 14.700 -13.058 2.023 1.00 48.69 176 ASN A CA 1
ATOM 1351 C C . ASN A 1 176 ? 14.392 -13.282 3.525 1.00 48.69 176 ASN A C 1
ATOM 1353 O O . ASN A 1 176 ? 14.314 -12.329 4.301 1.00 48.69 176 ASN A O 1
ATOM 1357 N N . GLY A 1 177 ? 14.223 -14.546 3.931 1.00 56.28 177 GLY A N 1
ATOM 1358 C CA . GLY A 1 177 ? 14.092 -14.936 5.342 1.00 56.28 177 GLY A CA 1
ATOM 1359 C C . GLY A 1 177 ? 12.672 -15.017 5.914 1.00 56.28 177 GLY A C 1
ATOM 1360 O O . GLY A 1 177 ? 12.549 -15.240 7.114 1.00 56.28 177 GLY A O 1
ATOM 1361 N N . GLY A 1 178 ? 11.617 -14.881 5.099 1.00 65.75 178 GLY A N 1
ATOM 1362 C CA . GLY A 1 178 ? 10.234 -15.051 5.572 1.00 65.75 178 GLY A CA 1
ATOM 1363 C C . GLY A 1 178 ? 9.661 -13.823 6.280 1.00 65.75 178 GLY A C 1
ATOM 1364 O O . GLY A 1 178 ? 8.827 -13.960 7.166 1.00 65.75 178 GLY A O 1
ATOM 1365 N N . ARG A 1 179 ? 10.145 -12.634 5.909 1.00 76.75 179 ARG A N 1
ATOM 1366 C CA . ARG A 1 179 ? 9.642 -11.349 6.398 1.00 76.75 179 ARG A CA 1
ATOM 1367 C C . ARG A 1 179 ? 8.321 -11.008 5.718 1.00 76.75 179 ARG A C 1
ATOM 1369 O O . ARG A 1 179 ? 8.213 -11.131 4.499 1.00 76.75 179 ARG A O 1
ATOM 1376 N N . ASP A 1 180 ? 7.392 -10.479 6.497 1.00 79.75 180 ASP A N 1
ATOM 1377 C CA . ASP A 1 180 ? 6.095 -10.009 6.022 1.00 79.75 180 ASP A CA 1
ATOM 1378 C C . ASP A 1 180 ? 6.184 -8.553 5.571 1.00 79.75 180 ASP A C 1
ATOM 1380 O O . ASP A 1 180 ? 6.667 -7.682 6.304 1.00 79.75 180 ASP A O 1
ATOM 1384 N N . ILE A 1 181 ? 5.784 -8.312 4.321 1.00 82.56 181 ILE A N 1
ATOM 1385 C CA . ILE A 1 181 ? 5.986 -7.035 3.627 1.00 82.56 181 ILE A CA 1
ATOM 1386 C C . ILE A 1 181 ? 4.726 -6.672 2.857 1.00 82.56 181 ILE A C 1
ATOM 1388 O O . ILE A 1 181 ? 4.176 -7.493 2.116 1.00 82.56 181 ILE A O 1
ATOM 1392 N N . ILE A 1 182 ? 4.319 -5.413 2.992 1.00 84.44 182 ILE A N 1
ATOM 1393 C CA . ILE A 1 182 ? 3.309 -4.782 2.143 1.00 84.44 182 ILE A CA 1
ATOM 1394 C C . ILE A 1 182 ? 4.037 -3.760 1.274 1.00 84.44 182 ILE A C 1
ATOM 1396 O O . ILE A 1 182 ? 4.473 -2.725 1.770 1.00 84.44 182 ILE A O 1
ATOM 1400 N N . ALA A 1 183 ? 4.203 -4.055 -0.011 1.00 84.88 183 ALA A N 1
ATOM 1401 C CA . ALA A 1 183 ? 4.937 -3.228 -0.960 1.00 84.88 183 ALA A CA 1
ATOM 1402 C C . ALA A 1 183 ? 3.965 -2.652 -2.003 1.00 84.88 183 ALA A C 1
ATOM 1404 O O . ALA A 1 183 ? 3.799 -3.253 -3.064 1.00 84.88 183 ALA A O 1
ATOM 1405 N N . PRO A 1 184 ? 3.299 -1.513 -1.727 1.00 78.75 184 PRO A N 1
ATOM 1406 C CA . PRO A 1 184 ? 2.485 -0.836 -2.737 1.00 78.75 184 PRO A CA 1
ATOM 1407 C C . PRO A 1 184 ? 3.330 -0.443 -3.949 1.00 78.75 184 PRO A C 1
ATOM 1409 O O . PRO A 1 184 ? 2.848 -0.476 -5.068 1.00 78.75 184 PRO A O 1
ATOM 1412 N N . TYR A 1 185 ? 4.592 -0.061 -3.742 1.00 83.44 185 TYR A N 1
ATOM 1413 C CA . TYR A 1 185 ? 5.468 0.361 -4.823 1.00 83.44 185 TYR A CA 1
ATOM 1414 C C . TYR A 1 185 ? 6.927 0.365 -4.362 1.00 83.44 185 TYR A C 1
ATOM 1416 O O . TYR A 1 185 ? 7.499 1.403 -4.034 1.00 83.44 185 TYR A O 1
ATOM 1424 N N . TRP A 1 186 ? 7.542 -0.812 -4.304 1.00 86.06 186 TRP A N 1
ATOM 1425 C CA . TRP A 1 186 ? 8.920 -0.951 -3.857 1.00 86.06 186 TRP A CA 1
ATOM 1426 C C . TRP A 1 186 ? 9.900 -0.749 -5.008 1.00 86.06 186 TRP A C 1
ATOM 1428 O O . TRP A 1 186 ? 9.946 -1.513 -5.972 1.00 86.06 186 TRP A O 1
ATOM 1438 N N . THR A 1 187 ? 10.691 0.307 -4.883 1.00 87.06 187 THR A N 1
ATOM 1439 C CA . THR A 1 187 ? 11.797 0.674 -5.765 1.00 87.06 187 THR A CA 1
ATOM 1440 C C . THR A 1 187 ? 12.721 1.628 -5.009 1.00 87.06 187 THR A C 1
ATOM 1442 O O . THR A 1 187 ? 12.410 2.063 -3.904 1.00 87.06 187 THR A O 1
ATOM 1445 N N . ASP A 1 188 ? 13.844 1.956 -5.631 1.00 90.56 188 ASP A N 1
ATOM 1446 C CA . ASP A 1 188 ? 14.824 2.945 -5.188 1.00 90.56 188 ASP A CA 1
ATOM 1447 C C . ASP A 1 188 ? 14.234 4.375 -5.231 1.00 90.56 188 ASP A C 1
ATOM 1449 O O . ASP A 1 188 ? 14.163 5.005 -6.301 1.00 90.56 188 ASP A O 1
ATOM 1453 N N . ILE A 1 189 ? 13.726 4.831 -4.080 1.00 92.50 189 ILE A N 1
ATOM 1454 C CA . ILE A 1 189 ? 13.032 6.109 -3.860 1.00 92.50 189 ILE A CA 1
ATOM 1455 C C . ILE A 1 189 ? 13.920 7.033 -3.026 1.00 92.50 189 ILE A C 1
ATOM 1457 O O . ILE A 1 189 ? 14.398 6.661 -1.963 1.00 92.50 189 ILE A O 1
ATOM 1461 N N . ASP A 1 190 ? 14.039 8.286 -3.461 1.00 92.88 190 ASP A N 1
ATOM 1462 C CA . ASP A 1 190 ? 14.858 9.314 -2.825 1.00 92.88 190 ASP A CA 1
ATOM 1463 C C . ASP A 1 190 ? 14.014 10.559 -2.509 1.00 92.88 190 ASP A C 1
ATOM 1465 O O . ASP A 1 190 ? 13.704 11.370 -3.386 1.00 92.88 190 ASP A O 1
ATOM 1469 N N . ASN A 1 191 ? 13.654 10.737 -1.233 1.00 94.56 191 ASN A N 1
ATOM 1470 C CA . ASN A 1 191 ? 12.866 11.885 -0.765 1.00 94.56 191 ASN A CA 1
ATOM 1471 C C . ASN A 1 191 ? 13.725 13.093 -0.317 1.00 94.56 191 ASN A C 1
ATOM 1473 O O . ASN A 1 191 ? 13.200 14.062 0.250 1.00 94.56 191 ASN A O 1
ATOM 1477 N N . ARG A 1 192 ? 15.052 13.066 -0.539 1.00 94.81 192 ARG A N 1
ATOM 1478 C CA . ARG A 1 192 ? 15.952 14.171 -0.153 1.00 94.81 192 ARG A CA 1
ATOM 1479 C C . ARG A 1 192 ? 15.744 15.410 -1.019 1.00 94.81 192 ARG A C 1
ATOM 1481 O O . ARG A 1 192 ? 15.908 16.522 -0.523 1.00 94.81 192 ARG A O 1
ATOM 1488 N N . GLY A 1 193 ? 15.428 15.213 -2.301 1.00 90.94 193 GLY A N 1
ATOM 1489 C CA . GLY A 1 193 ? 15.219 16.287 -3.277 1.00 90.94 193 GLY A CA 1
ATOM 1490 C C . GLY A 1 193 ? 13.788 16.826 -3.304 1.00 90.94 193 GLY A C 1
ATOM 1491 O O . GLY A 1 193 ? 13.588 18.036 -3.230 1.00 90.94 193 GLY A O 1
ATOM 1492 N N . ASN A 1 194 ? 12.799 15.933 -3.397 1.00 94.44 194 ASN A N 1
ATOM 1493 C CA . ASN A 1 194 ? 11.377 16.273 -3.452 1.00 94.44 194 ASN A CA 1
ATOM 1494 C C . ASN A 1 194 ? 10.499 15.164 -2.858 1.00 94.44 194 ASN A C 1
ATOM 1496 O O . ASN A 1 194 ? 10.950 14.043 -2.625 1.00 94.44 194 ASN A O 1
ATOM 1500 N N . GLY A 1 195 ? 9.238 15.515 -2.616 1.00 95.06 195 GLY A N 1
ATOM 1501 C CA . GLY A 1 195 ? 8.236 14.628 -2.039 1.00 95.06 195 GLY A CA 1
ATOM 1502 C C . GLY A 1 195 ? 8.299 14.519 -0.522 1.00 95.06 195 GLY A C 1
ATOM 1503 O O . GLY A 1 195 ? 9.210 15.041 0.127 1.00 95.06 195 GLY A O 1
ATOM 1504 N N . VAL A 1 196 ? 7.290 13.875 0.047 1.00 96.81 196 VAL A N 1
ATOM 1505 C CA . VAL A 1 196 ? 7.144 13.624 1.484 1.00 96.81 196 VAL A CA 1
ATOM 1506 C C . VAL A 1 196 ? 6.695 12.183 1.674 1.00 96.81 196 VAL A C 1
ATOM 1508 O O . VAL A 1 196 ? 5.932 11.649 0.875 1.00 96.81 196 VAL A O 1
ATOM 1511 N N . ILE A 1 197 ? 7.189 11.549 2.734 1.00 98.19 197 ILE A N 1
ATOM 1512 C CA . ILE A 1 197 ? 6.730 10.230 3.164 1.00 98.19 197 ILE A CA 1
ATOM 1513 C C . ILE A 1 197 ? 6.151 10.425 4.555 1.00 98.19 197 ILE A C 1
ATOM 1515 O O . ILE A 1 197 ? 6.891 10.789 5.471 1.00 98.19 197 ILE A O 1
ATOM 1519 N N . SER A 1 198 ? 4.842 10.248 4.698 1.00 98.38 198 SER A N 1
ATOM 1520 C CA . SER A 1 198 ? 4.120 10.526 5.938 1.00 98.38 198 SER A CA 1
ATOM 1521 C C . SER A 1 198 ? 3.197 9.385 6.330 1.00 98.38 198 SER A C 1
ATOM 1523 O O . SER A 1 198 ? 2.806 8.561 5.500 1.00 98.38 198 SER A O 1
ATOM 1525 N N . TYR A 1 199 ? 2.859 9.319 7.614 1.00 98.69 199 TYR A N 1
ATOM 1526 C CA . TYR A 1 199 ? 1.916 8.339 8.127 1.00 98.69 199 TYR A CA 1
ATOM 1527 C C . TYR A 1 199 ? 1.106 8.855 9.314 1.00 98.69 199 TYR A C 1
ATOM 1529 O O . TYR A 1 199 ? 1.552 9.714 10.080 1.00 98.69 199 TYR A O 1
ATOM 1537 N N . GLN A 1 200 ? -0.085 8.282 9.483 1.00 98.06 200 GLN A N 1
ATOM 1538 C CA . GLN A 1 200 ? -0.989 8.568 10.591 1.00 98.06 200 GLN A CA 1
ATOM 1539 C C . GLN A 1 200 ? -1.898 7.371 10.894 1.00 98.06 200 GLN A C 1
ATOM 1541 O O . GLN A 1 200 ? -2.170 6.544 10.026 1.00 98.06 200 GLN A O 1
ATOM 1546 N N . GLN A 1 201 ? -2.387 7.279 12.131 1.00 98.19 201 GLN A N 1
ATOM 1547 C CA . GLN A 1 201 ? -3.403 6.301 12.525 1.00 98.19 201 GLN A CA 1
ATOM 1548 C C . GLN A 1 201 ? -4.612 6.968 13.181 1.00 98.19 201 GLN A C 1
ATOM 1550 O O . GLN A 1 201 ? -4.501 7.983 13.866 1.00 98.19 201 GLN A O 1
ATOM 1555 N N . TYR A 1 202 ? -5.775 6.358 12.983 1.00 98.06 202 TYR A N 1
ATOM 1556 C CA . TYR A 1 202 ? -7.079 6.864 13.379 1.00 98.06 202 TYR A CA 1
ATOM 1557 C C . TYR A 1 202 ? -7.850 5.773 14.122 1.00 98.06 202 TYR A C 1
ATOM 1559 O O . TYR A 1 202 ? -7.887 4.622 13.695 1.00 98.06 202 TYR A O 1
ATOM 1567 N N . SER A 1 203 ? -8.502 6.155 15.218 1.00 97.12 203 SER A N 1
ATOM 1568 C CA . SER A 1 203 ? -9.444 5.321 15.986 1.00 97.12 203 SER A CA 1
ATOM 1569 C C . SER A 1 203 ? -10.817 5.988 16.154 1.00 97.12 203 SER A C 1
ATOM 1571 O O . SER A 1 203 ? -11.681 5.502 16.879 1.00 97.12 203 SER A O 1
ATOM 1573 N N . SER A 1 204 ? -11.018 7.141 15.507 1.00 95.88 204 SER A N 1
ATOM 1574 C CA . SER A 1 204 ? -12.277 7.890 15.468 1.00 95.88 204 SER A CA 1
ATOM 1575 C C . SER A 1 204 ? -12.283 8.874 14.289 1.00 95.88 204 SER A C 1
ATOM 1577 O O . SER A 1 204 ? -11.239 9.127 13.684 1.00 95.88 204 SER A O 1
ATOM 1579 N N . GLY A 1 205 ? -13.451 9.442 13.976 1.00 95.56 205 GLY A N 1
ATOM 1580 C CA . GLY A 1 205 ? -13.613 10.482 12.955 1.00 95.56 205 GLY A CA 1
ATOM 1581 C C . GLY A 1 205 ? -13.941 9.959 11.554 1.00 95.56 205 GLY A C 1
ATOM 1582 O O . GLY A 1 205 ? -14.182 8.768 11.35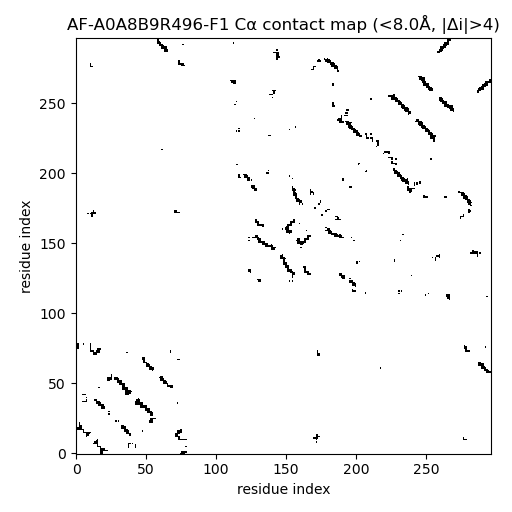0 1.00 95.56 205 GLY A O 1
ATOM 1583 N N . ASP A 1 206 ? -13.957 10.874 10.584 1.00 95.25 206 ASP A N 1
ATOM 1584 C CA . ASP A 1 206 ? -14.463 10.623 9.226 1.00 95.25 206 ASP A CA 1
ATOM 1585 C C . ASP A 1 206 ? -13.661 9.568 8.456 1.00 95.25 206 ASP A C 1
ATOM 1587 O O . ASP A 1 206 ? -14.218 8.872 7.611 1.00 95.25 206 ASP A O 1
ATOM 1591 N N . VAL A 1 207 ? -12.384 9.376 8.800 1.00 95.94 207 VAL A N 1
ATOM 1592 C CA . VAL A 1 207 ? -11.527 8.344 8.198 1.00 95.94 207 VAL A CA 1
ATOM 1593 C C . VAL A 1 207 ? -12.065 6.930 8.461 1.00 95.94 207 VAL A C 1
ATOM 1595 O O . VAL A 1 207 ? -12.072 6.099 7.554 1.00 95.94 207 VAL A O 1
ATOM 1598 N N . LEU A 1 208 ? -12.581 6.651 9.667 1.00 97.31 208 LEU A N 1
ATOM 1599 C CA . LEU A 1 208 ? -13.205 5.355 9.975 1.00 97.31 208 LEU A CA 1
ATOM 1600 C C . LEU A 1 208 ? -14.535 5.190 9.236 1.00 97.31 208 LEU A C 1
ATOM 1602 O O . LEU A 1 208 ? -14.848 4.093 8.768 1.00 97.31 208 LEU A O 1
ATOM 1606 N N . THR A 1 209 ? -15.309 6.271 9.111 1.00 96.44 209 THR A N 1
ATOM 1607 C CA . THR A 1 209 ? -16.563 6.275 8.345 1.00 96.44 209 THR A CA 1
ATOM 1608 C C . THR A 1 209 ? -16.297 5.954 6.876 1.00 96.44 209 THR A C 1
ATOM 1610 O O . THR A 1 209 ? -16.964 5.083 6.319 1.00 96.44 209 THR A O 1
ATOM 1613 N N . GLN A 1 210 ? -15.290 6.590 6.271 1.00 94.50 210 GLN A N 1
ATOM 1614 C CA . GLN A 1 210 ? -14.869 6.333 4.894 1.00 94.50 210 GLN A CA 1
ATOM 1615 C C . GLN A 1 210 ? -14.391 4.885 4.715 1.00 94.50 210 GLN A C 1
ATOM 1617 O O . GLN A 1 210 ? -14.900 4.190 3.841 1.00 94.50 210 GLN A O 1
ATOM 1622 N N . ALA A 1 211 ? -13.508 4.392 5.591 1.00 92.56 211 ALA A N 1
ATOM 1623 C CA . ALA A 1 211 ? -13.048 2.999 5.582 1.00 92.56 211 ALA A CA 1
ATOM 1624 C C . ALA A 1 211 ? -14.196 1.994 5.680 1.00 92.56 211 ALA A C 1
ATOM 1626 O O . ALA A 1 211 ? -14.256 1.018 4.936 1.00 92.56 211 ALA A O 1
ATOM 1627 N N . THR A 1 212 ? -15.150 2.257 6.568 1.00 93.88 212 THR A N 1
ATOM 1628 C CA . THR A 1 212 ? -16.337 1.417 6.733 1.00 93.88 212 THR A CA 1
ATOM 1629 C C . THR A 1 212 ? -17.191 1.396 5.468 1.00 93.88 212 THR A C 1
ATOM 1631 O O . THR A 1 212 ? -17.653 0.332 5.055 1.00 93.88 212 THR A O 1
ATOM 1634 N N . GLN A 1 213 ? -17.411 2.553 4.843 1.00 91.50 213 GLN A N 1
ATOM 1635 C CA . GLN A 1 213 ? -18.185 2.658 3.606 1.00 91.50 213 GLN A CA 1
ATOM 1636 C C . GLN A 1 213 ? -17.486 1.953 2.445 1.00 91.50 213 GLN A C 1
ATOM 1638 O O . GLN A 1 213 ? -18.129 1.159 1.763 1.00 91.50 213 GLN A O 1
ATOM 1643 N N . ASP A 1 214 ? -16.183 2.176 2.275 1.00 86.00 214 ASP A N 1
ATOM 1644 C CA . ASP A 1 214 ? -15.373 1.541 1.238 1.00 86.00 214 ASP A CA 1
ATOM 1645 C C . ASP A 1 214 ? -15.434 0.015 1.355 1.00 86.00 214 ASP A C 1
ATOM 1647 O O . ASP A 1 214 ? -15.822 -0.670 0.408 1.00 86.00 214 ASP A O 1
ATOM 1651 N N . ILE A 1 215 ? -15.126 -0.534 2.535 1.00 82.44 215 ILE A N 1
ATOM 1652 C CA . ILE A 1 215 ? -15.119 -1.985 2.743 1.00 82.44 215 ILE A CA 1
ATOM 1653 C C . ILE A 1 215 ? -16.516 -2.585 2.556 1.00 82.44 215 ILE A C 1
ATOM 1655 O O . ILE A 1 215 ? -16.637 -3.607 1.886 1.00 82.44 215 ILE A O 1
ATOM 1659 N N . ASN A 1 216 ? -17.582 -1.952 3.054 1.00 85.94 216 ASN A N 1
ATOM 1660 C CA . ASN A 1 216 ? -18.948 -2.452 2.848 1.00 85.94 216 ASN A CA 1
ATOM 1661 C C . ASN A 1 216 ? -19.435 -2.303 1.401 1.00 85.94 216 ASN A C 1
ATOM 1663 O O . ASN A 1 216 ? -20.222 -3.119 0.926 1.00 85.94 216 ASN A O 1
ATOM 1667 N N . GLN A 1 217 ? -18.967 -1.289 0.672 1.00 81.94 217 GLN A N 1
ATOM 1668 C CA . GLN A 1 217 ? -19.211 -1.174 -0.762 1.00 81.94 217 GLN A CA 1
ATOM 1669 C C . GLN A 1 217 ? -18.484 -2.288 -1.520 1.00 81.94 217 GLN A C 1
ATOM 1671 O O . GLN A 1 217 ? -18.994 -2.804 -2.522 1.00 81.94 217 GLN A O 1
ATOM 1676 N N . TYR A 1 218 ? -17.286 -2.667 -1.077 1.00 72.81 218 TYR A N 1
ATOM 1677 C CA . TYR A 1 218 ? -16.516 -3.740 -1.687 1.00 72.81 218 TYR A CA 1
ATOM 1678 C C . TYR A 1 218 ? -17.091 -5.124 -1.364 1.00 72.81 218 TYR A C 1
ATOM 1680 O O . TYR A 1 218 ? -17.294 -5.914 -2.291 1.00 72.81 218 TYR A O 1
ATOM 1688 N N . PHE A 1 219 ? -17.476 -5.340 -0.108 1.00 73.06 219 PHE A N 1
ATOM 1689 C CA . PHE A 1 219 ? -17.937 -6.606 0.461 1.00 73.06 219 PHE A CA 1
ATOM 1690 C C . PHE A 1 219 ? -19.253 -6.395 1.222 1.00 73.06 219 PHE A C 1
ATOM 1692 O O . PHE A 1 219 ? -19.279 -6.372 2.452 1.00 73.06 219 PHE A O 1
ATOM 1699 N N . PRO A 1 220 ? -20.388 -6.244 0.523 1.00 77.44 220 PRO A N 1
ATOM 1700 C CA . PRO A 1 220 ? -21.672 -5.985 1.177 1.00 77.44 220 PRO A CA 1
ATOM 1701 C C . PRO A 1 220 ? -22.134 -7.123 2.102 1.00 77.44 220 PRO A C 1
ATOM 1703 O O . PRO A 1 220 ? -22.990 -6.910 2.957 1.00 77.44 220 PRO A O 1
ATOM 1706 N N . GLN A 1 221 ? -21.574 -8.327 1.949 1.00 77.44 221 GLN A N 1
ATOM 1707 C CA . GLN A 1 221 ? -21.945 -9.521 2.705 1.00 77.44 221 GLN A CA 1
ATOM 1708 C C . GLN A 1 221 ? -21.303 -9.644 4.096 1.00 77.44 221 GLN A C 1
ATOM 1710 O O . GLN A 1 221 ? -21.776 -10.453 4.889 1.00 77.44 221 GLN A O 1
ATOM 1715 N N . ILE A 1 222 ? -20.231 -8.900 4.398 1.00 73.50 222 ILE A N 1
ATOM 1716 C CA . ILE A 1 222 ? -19.473 -9.083 5.654 1.00 73.50 222 ILE A CA 1
ATOM 1717 C C . ILE A 1 222 ? -19.923 -8.164 6.797 1.00 73.50 222 ILE A C 1
ATOM 1719 O O . ILE A 1 222 ? -19.526 -8.400 7.930 1.00 73.50 222 ILE A O 1
ATOM 1723 N N . HIS A 1 223 ? -20.756 -7.149 6.523 1.00 84.19 223 HIS A N 1
ATOM 1724 C CA . HIS A 1 223 ? -21.235 -6.169 7.513 1.00 84.19 223 HIS A CA 1
ATOM 1725 C C . HIS A 1 223 ? -20.115 -5.624 8.422 1.00 84.19 223 HIS A C 1
ATOM 1727 O O . HIS A 1 223 ? -20.123 -5.809 9.637 1.00 84.19 223 HIS A O 1
ATOM 1733 N N . PHE A 1 224 ? -19.149 -4.946 7.810 1.00 88.75 224 PHE A N 1
ATOM 1734 C CA . PHE A 1 224 ? -17.936 -4.457 8.455 1.00 88.75 224 PHE A CA 1
ATOM 1735 C C . PHE A 1 224 ? -18.127 -3.087 9.126 1.00 88.75 224 PHE A C 1
ATOM 1737 O O . PHE A 1 224 ? -18.915 -2.264 8.657 1.00 88.75 224 PHE A O 1
ATOM 1744 N N . SER A 1 225 ? -17.368 -2.805 10.188 1.00 95.56 225 SER A N 1
ATOM 1745 C CA . SER A 1 225 ? -17.287 -1.476 10.810 1.00 95.56 225 SER A CA 1
ATOM 1746 C C . SER A 1 225 ? -15.872 -1.214 11.317 1.00 95.56 225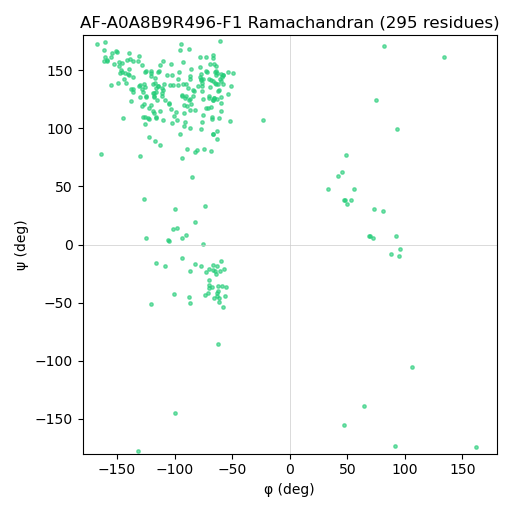 SER A C 1
ATOM 1748 O O . SER A 1 225 ? -15.469 -1.790 12.321 1.00 95.56 225 SER A O 1
ATOM 1750 N N . ALA A 1 226 ? -15.134 -0.317 10.662 1.00 96.31 226 ALA A N 1
ATOM 1751 C CA . ALA A 1 226 ? -13.752 -0.014 11.027 1.00 96.31 226 ALA A CA 1
ATOM 1752 C C . ALA A 1 226 ? -13.664 0.557 12.450 1.00 96.31 226 ALA A C 1
ATOM 1754 O O . ALA A 1 226 ? -14.378 1.502 12.792 1.00 96.31 226 ALA A O 1
ATOM 1755 N N . THR A 1 227 ? -12.746 0.024 13.256 1.00 97.75 227 THR A N 1
ATOM 1756 C CA . THR A 1 227 ? -12.376 0.572 14.573 1.00 97.75 227 THR A CA 1
ATOM 1757 C C . THR A 1 227 ? -10.989 1.202 14.558 1.00 97.75 227 THR A C 1
ATOM 1759 O O . THR A 1 227 ? -10.666 2.002 15.436 1.00 97.75 227 THR A O 1
ATOM 1762 N N . TRP A 1 228 ? -10.176 0.867 13.556 1.00 98.19 228 TRP A N 1
ATOM 1763 C CA . TRP A 1 228 ? -8.825 1.377 13.403 1.00 98.19 228 TRP A CA 1
ATOM 1764 C C . TRP A 1 228 ? -8.419 1.469 11.932 1.00 98.19 228 TRP A C 1
ATOM 1766 O O . TRP A 1 228 ? -8.722 0.580 11.131 1.00 98.19 228 TRP A O 1
ATOM 1776 N N . VAL A 1 229 ? -7.728 2.555 11.586 1.00 98.31 229 VAL A N 1
ATOM 1777 C CA . VAL A 1 229 ? -7.175 2.805 10.251 1.00 98.31 229 VAL A CA 1
ATOM 1778 C C . VAL A 1 229 ? -5.757 3.353 10.387 1.00 98.31 229 VAL A C 1
ATOM 1780 O O . VAL A 1 229 ? -5.539 4.287 11.152 1.00 98.31 229 VAL A O 1
ATOM 1783 N N . PHE A 1 230 ? -4.809 2.832 9.615 1.00 98.44 230 PHE A N 1
ATOM 1784 C CA . PHE A 1 230 ? -3.466 3.388 9.450 1.00 98.44 230 PHE A CA 1
ATOM 1785 C C . PHE A 1 230 ? -3.240 3.767 7.994 1.00 98.44 230 PHE A C 1
ATOM 1787 O O . PHE A 1 230 ? -3.488 2.959 7.105 1.00 98.44 230 PHE A O 1
ATOM 1794 N N . VAL A 1 231 ? -2.759 4.981 7.759 1.00 98.00 231 VAL A N 1
ATOM 1795 C CA . VAL A 1 231 ? -2.489 5.540 6.435 1.00 98.00 231 VAL A CA 1
ATOM 1796 C C . VAL A 1 231 ? -0.998 5.836 6.346 1.00 98.00 231 VAL A C 1
ATOM 1798 O O . VAL A 1 231 ? -0.468 6.546 7.196 1.00 98.00 231 VAL A O 1
ATOM 1801 N N . ALA A 1 232 ? -0.329 5.320 5.316 1.00 98.31 232 ALA A N 1
ATOM 1802 C CA . ALA A 1 232 ? 1.033 5.697 4.949 1.00 98.31 232 ALA A CA 1
ATOM 1803 C C . ALA A 1 232 ? 1.059 6.155 3.492 1.00 98.31 232 ALA A C 1
ATOM 1805 O O . ALA A 1 232 ? 0.584 5.436 2.611 1.00 98.31 232 ALA A O 1
ATOM 1806 N N . THR A 1 233 ? 1.616 7.337 3.243 1.00 97.69 233 THR A N 1
ATOM 1807 C CA . THR A 1 233 ? 1.606 7.987 1.932 1.00 97.69 233 THR A CA 1
ATOM 1808 C C . THR A 1 233 ? 3.020 8.372 1.521 1.00 97.69 233 THR A C 1
ATOM 1810 O O . THR A 1 233 ? 3.750 9.003 2.282 1.00 97.69 233 THR A O 1
ATOM 1813 N N . TRP A 1 234 ? 3.381 8.022 0.291 1.00 97.00 234 TRP A N 1
ATOM 1814 C CA . TRP A 1 234 ? 4.528 8.562 -0.423 1.00 97.00 234 TRP A CA 1
ATOM 1815 C C . TRP A 1 234 ? 3.961 9.569 -1.415 1.00 97.00 234 TRP A C 1
ATOM 1817 O O . TRP A 1 234 ? 3.338 9.168 -2.391 1.00 97.00 234 TRP A O 1
ATOM 1827 N N . ASP A 1 235 ? 4.103 10.862 -1.140 1.00 96.69 235 ASP A N 1
ATOM 1828 C CA . ASP A 1 235 ? 3.549 11.943 -1.958 1.00 96.69 235 ASP A CA 1
ATOM 1829 C C . ASP A 1 235 ? 4.659 12.618 -2.763 1.00 96.69 235 ASP A C 1
ATOM 1831 O O . ASP A 1 235 ? 5.623 13.136 -2.193 1.00 96.69 235 ASP A O 1
ATOM 1835 N N . ARG A 1 236 ? 4.526 12.602 -4.096 1.00 94.81 236 ARG A N 1
ATOM 1836 C CA . ARG A 1 236 ? 5.453 13.225 -5.060 1.00 94.81 236 ARG A CA 1
ATOM 1837 C C . ARG A 1 236 ? 6.928 12.905 -4.802 1.00 94.81 236 ARG A C 1
ATOM 1839 O O . ARG A 1 236 ? 7.787 13.774 -4.961 1.00 94.81 236 ARG A O 1
ATOM 1846 N N . VAL A 1 237 ? 7.235 11.676 -4.397 1.00 95.62 237 VAL A N 1
ATOM 1847 C CA . VAL A 1 237 ? 8.615 11.235 -4.148 1.00 95.62 237 VAL A CA 1
ATOM 1848 C C . VAL A 1 237 ? 9.341 10.945 -5.461 1.00 95.62 237 VAL A C 1
ATOM 1850 O O . VAL A 1 237 ? 8.727 10.504 -6.436 1.00 95.62 237 VAL A O 1
ATOM 1853 N N . ALA A 1 238 ? 10.647 11.206 -5.498 1.00 93.81 238 ALA A N 1
ATOM 1854 C CA . ALA A 1 238 ? 11.474 10.973 -6.678 1.00 93.81 238 ALA A CA 1
ATOM 1855 C C . ALA A 1 238 ? 12.129 9.594 -6.676 1.00 93.81 238 ALA A C 1
ATOM 1857 O O . ALA A 1 238 ? 12.370 9.000 -5.628 1.00 93.81 238 ALA A O 1
ATOM 1858 N N . TYR A 1 239 ? 12.491 9.111 -7.864 1.00 92.56 239 TYR A N 1
ATOM 1859 C CA . TYR A 1 239 ? 13.458 8.026 -7.983 1.00 92.56 239 TYR A CA 1
ATOM 1860 C C . TYR A 1 239 ? 14.861 8.535 -7.667 1.00 92.56 239 TYR A C 1
ATOM 1862 O O . TYR A 1 239 ? 15.204 9.677 -8.008 1.00 92.56 239 TYR A O 1
ATOM 1870 N N . TYR A 1 240 ? 15.706 7.667 -7.118 1.00 88.75 240 TYR A N 1
ATOM 1871 C CA . TYR A 1 240 ? 17.124 7.975 -6.974 1.00 88.75 240 TYR A CA 1
ATOM 1872 C C . TYR A 1 240 ? 17.774 8.288 -8.343 1.00 88.75 240 TYR A C 1
ATOM 1874 O O . TYR A 1 240 ? 17.412 7.699 -9.366 1.00 88.75 240 TYR A O 1
ATOM 1882 N N . SER A 1 241 ? 18.752 9.185 -8.466 1.00 86.69 241 SER A N 1
ATOM 1883 C CA . SER A 1 241 ? 19.208 10.167 -7.475 1.00 86.69 241 SER A CA 1
ATOM 1884 C C . SER A 1 241 ? 18.765 11.547 -7.937 1.00 86.69 241 SER A C 1
ATOM 1886 O O . SER A 1 241 ? 19.081 11.926 -9.066 1.00 86.69 241 SER A O 1
ATOM 1888 N N . TYR A 1 242 ? 18.031 12.280 -7.093 1.00 80.94 242 TYR A N 1
ATOM 1889 C CA . TYR A 1 242 ? 17.550 13.642 -7.388 1.00 80.94 242 TYR A CA 1
ATOM 1890 C C . TYR A 1 242 ? 16.905 13.801 -8.776 1.00 80.94 242 TYR A C 1
ATOM 1892 O O . TYR A 1 242 ? 17.093 14.813 -9.450 1.00 80.94 242 TYR A O 1
ATOM 1900 N N . SER A 1 243 ? 16.155 12.791 -9.224 1.00 84.88 243 SER A N 1
ATOM 1901 C CA . SER A 1 243 ? 15.606 12.759 -10.585 1.00 84.88 243 SER A CA 1
ATOM 1902 C C . SER A 1 243 ? 14.555 13.843 -10.854 1.00 84.88 243 SER A C 1
ATOM 1904 O O . SER A 1 243 ? 14.253 14.120 -12.014 1.00 84.88 243 SER A O 1
ATOM 1906 N N . GLY A 1 244 ? 13.986 14.445 -9.802 1.00 87.50 244 GLY A N 1
ATOM 1907 C CA . GLY A 1 244 ? 12.890 15.408 -9.906 1.00 87.50 244 GLY A CA 1
ATOM 1908 C C . GLY A 1 244 ? 11.572 14.780 -10.362 1.00 87.50 244 GLY A C 1
ATOM 1909 O O . GLY A 1 244 ? 10.621 15.504 -10.645 1.00 87.50 244 GLY A O 1
ATOM 1910 N N . THR A 1 245 ? 11.503 13.448 -10.463 1.00 92.06 245 THR A N 1
ATOM 1911 C CA . THR A 1 245 ? 10.255 12.752 -10.768 1.00 92.06 245 THR A CA 1
ATOM 1912 C C . THR A 1 245 ? 9.287 12.862 -9.599 1.00 92.06 245 THR A C 1
ATOM 1914 O O . THR A 1 245 ? 9.698 12.984 -8.447 1.00 92.06 245 THR A O 1
ATOM 1917 N N . GLU A 1 246 ? 7.996 12.753 -9.887 1.00 92.75 246 GLU A N 1
ATOM 1918 C CA . GLU A 1 246 ? 6.955 12.760 -8.865 1.00 92.75 246 GLU A CA 1
ATOM 1919 C C . GLU A 1 246 ? 6.140 11.474 -8.965 1.00 92.75 246 GLU A C 1
ATOM 1921 O O . GLU A 1 246 ? 5.359 11.295 -9.896 1.00 92.75 246 GLU A O 1
ATOM 1926 N N . THR A 1 247 ? 6.318 10.579 -8.001 1.00 88.81 247 THR A N 1
ATOM 1927 C CA . THR A 1 247 ? 5.544 9.344 -7.867 1.00 88.81 247 THR A CA 1
ATOM 1928 C C . THR A 1 247 ? 4.757 9.401 -6.563 1.00 88.81 247 THR A C 1
ATOM 1930 O O . THR A 1 247 ? 5.320 9.749 -5.526 1.00 88.81 247 THR A O 1
ATOM 1933 N N . SER A 1 248 ? 3.456 9.107 -6.615 1.00 91.12 248 SER A N 1
ATOM 1934 C CA . SER A 1 248 ? 2.560 9.185 -5.459 1.00 91.12 248 SER A CA 1
ATOM 1935 C C . SER A 1 248 ? 1.741 7.913 -5.280 1.00 91.12 248 SER A C 1
ATOM 1937 O O . SER A 1 248 ? 1.042 7.491 -6.199 1.00 91.12 248 SER A O 1
ATOM 1939 N N . PHE A 1 249 ? 1.783 7.323 -4.090 1.00 90.75 249 PHE A N 1
ATOM 1940 C CA . PHE A 1 249 ? 1.031 6.117 -3.737 1.00 90.75 249 PHE A CA 1
ATOM 1941 C C . PHE A 1 249 ? 0.801 6.042 -2.223 1.00 90.75 249 PHE A C 1
ATOM 1943 O O . PHE A 1 249 ? 1.483 6.700 -1.436 1.00 90.75 249 PHE A O 1
ATOM 1950 N N . GLN A 1 250 ? -0.173 5.238 -1.807 1.00 92.81 250 GLN A N 1
ATOM 1951 C CA . GLN A 1 250 ? -0.621 5.150 -0.422 1.00 92.81 250 GLN A CA 1
ATOM 1952 C C . GLN A 1 250 ? -1.009 3.716 -0.051 1.00 92.81 250 GLN A C 1
ATOM 1954 O O . GLN A 1 250 ? -1.625 3.004 -0.843 1.00 92.81 250 GLN A O 1
ATOM 1959 N N . VAL A 1 251 ? -0.695 3.317 1.183 1.00 93.12 251 VAL A N 1
ATOM 1960 C CA . VAL A 1 251 ? -1.213 2.098 1.820 1.00 93.12 251 VAL A CA 1
ATOM 1961 C C . VAL A 1 251 ? -2.143 2.481 2.951 1.00 93.12 251 VAL A C 1
ATOM 1963 O O . VAL A 1 251 ? -1.806 3.336 3.771 1.00 93.12 251 VAL A O 1
ATOM 1966 N N . VAL A 1 252 ? -3.288 1.806 3.014 1.00 94.69 252 VAL A N 1
ATOM 1967 C CA . VAL A 1 252 ? -4.243 1.934 4.111 1.00 94.69 252 VAL A CA 1
ATOM 1968 C C . VAL A 1 252 ? -4.473 0.567 4.742 1.00 94.69 252 VAL A C 1
ATOM 1970 O O . VAL A 1 252 ? -4.967 -0.346 4.082 1.00 94.69 252 VAL A O 1
ATOM 1973 N N . LEU A 1 253 ? -4.115 0.421 6.016 1.00 95.44 253 LEU A N 1
ATOM 1974 C CA . LEU A 1 253 ? -4.445 -0.751 6.827 1.00 95.44 253 LEU A CA 1
ATOM 1975 C C . LEU A 1 253 ? -5.736 -0.452 7.587 1.00 95.44 253 LEU A C 1
ATOM 1977 O O . LEU A 1 253 ? -5.827 0.578 8.249 1.00 95.44 253 LEU A O 1
ATOM 1981 N N . ILE A 1 254 ? -6.735 -1.324 7.492 1.00 94.62 254 ILE A N 1
ATOM 1982 C CA . ILE A 1 254 ? -8.059 -1.118 8.096 1.00 94.62 254 ILE A CA 1
ATOM 1983 C C . ILE A 1 254 ? -8.407 -2.350 8.925 1.00 94.62 254 ILE A C 1
ATOM 1985 O O . ILE A 1 254 ? -8.251 -3.471 8.445 1.00 94.62 254 ILE A O 1
ATOM 1989 N N . SER A 1 255 ? -8.891 -2.160 10.152 1.00 93.75 255 SER A N 1
ATOM 1990 C CA . SER A 1 255 ? -9.280 -3.256 11.044 1.00 93.75 255 SER A CA 1
ATOM 1991 C C . SER A 1 255 ? -10.515 -2.905 11.873 1.00 93.75 255 SER A C 1
ATOM 1993 O O . SER A 1 255 ? -10.722 -1.746 12.237 1.00 93.75 255 SER A O 1
ATOM 1995 N N . ASP A 1 256 ? -11.330 -3.913 12.181 1.00 91.31 256 ASP A N 1
ATOM 1996 C CA . ASP A 1 256 ? -12.366 -3.869 13.229 1.00 91.31 256 ASP A CA 1
ATOM 1997 C C . ASP A 1 256 ? -11.951 -4.650 14.496 1.00 91.31 256 ASP A C 1
ATOM 1999 O O . ASP A 1 256 ? -12.710 -4.763 15.460 1.00 91.31 256 ASP A O 1
ATOM 2003 N N . GLY A 1 257 ? -10.729 -5.196 14.502 1.00 87.69 257 GLY A N 1
ATOM 2004 C CA . GLY A 1 257 ? -10.186 -6.067 15.546 1.00 87.69 257 GLY A CA 1
ATOM 2005 C C . GLY A 1 257 ? -10.337 -7.560 15.285 1.00 87.69 257 GLY A C 1
ATOM 2006 O O . GLY A 1 257 ? -9.716 -8.345 15.997 1.00 87.69 257 GLY A O 1
ATOM 2007 N N . GLN A 1 258 ? -11.105 -7.954 14.270 1.00 84.12 258 GLN A N 1
ATOM 2008 C CA . GLN A 1 258 ? -11.233 -9.339 13.817 1.00 84.12 258 GLN A CA 1
ATOM 2009 C C . GLN A 1 258 ? -10.801 -9.485 12.357 1.00 84.12 258 GLN A C 1
ATOM 2011 O O . GLN A 1 258 ? -9.963 -10.327 12.039 1.00 84.12 258 GLN A O 1
ATOM 2016 N N . LEU A 1 259 ? -11.348 -8.650 11.478 1.00 83.06 259 LEU A N 1
ATOM 2017 C CA . LEU A 1 259 ? -11.024 -8.588 10.061 1.00 83.06 259 LEU A CA 1
ATOM 2018 C C . LEU A 1 259 ? -9.983 -7.503 9.801 1.00 83.06 259 LEU A C 1
ATOM 2020 O O . LEU A 1 259 ? -9.921 -6.484 10.488 1.00 83.06 259 LEU A O 1
ATOM 2024 N N . SER A 1 260 ? -9.140 -7.730 8.798 1.00 86.75 260 SER A N 1
ATOM 2025 C CA . SER A 1 260 ? -8.053 -6.827 8.427 1.00 86.75 260 SER A CA 1
ATOM 2026 C C . SER A 1 260 ? -7.994 -6.675 6.912 1.00 86.75 260 SER A C 1
ATOM 2028 O O . SER A 1 260 ? -8.008 -7.661 6.183 1.00 86.75 260 SER A O 1
ATOM 2030 N N . PHE A 1 261 ? -7.917 -5.433 6.440 1.00 84.69 261 PHE A N 1
ATOM 2031 C CA . PHE A 1 261 ? -7.895 -5.078 5.023 1.00 84.69 261 PHE A CA 1
ATOM 2032 C C . PHE A 1 261 ? -6.669 -4.223 4.712 1.00 84.69 261 PHE A C 1
ATOM 2034 O O . PHE A 1 261 ? -6.209 -3.452 5.556 1.00 84.69 261 PHE A O 1
ATOM 2041 N N . VAL A 1 262 ? -6.160 -4.349 3.485 1.00 85.81 262 VAL A N 1
ATOM 2042 C CA . VAL A 1 262 ? -5.021 -3.579 2.974 1.00 85.81 262 VAL A CA 1
ATOM 2043 C C . VAL A 1 262 ? -5.427 -2.945 1.651 1.00 85.81 262 VAL A C 1
ATOM 2045 O O . VAL A 1 262 ? -5.566 -3.638 0.649 1.00 85.81 262 VAL A O 1
ATOM 2048 N N . LEU A 1 263 ? -5.593 -1.626 1.623 1.00 82.50 263 LEU A N 1
ATOM 2049 C CA . LEU A 1 263 ? -5.836 -0.892 0.383 1.00 82.50 263 LEU A CA 1
ATOM 2050 C C . LEU A 1 263 ? -4.530 -0.297 -0.137 1.00 82.50 263 LEU A C 1
ATOM 2052 O O . LEU A 1 263 ? -3.758 0.272 0.635 1.00 82.50 263 LEU A O 1
ATOM 2056 N N . MET A 1 264 ? -4.308 -0.402 -1.446 1.00 83.44 264 MET A N 1
ATOM 2057 C CA . MET A 1 264 ? -3.199 0.235 -2.150 1.00 83.44 264 MET A CA 1
ATOM 2058 C C . MET A 1 264 ? -3.777 1.248 -3.132 1.00 83.44 264 MET A C 1
ATOM 2060 O O . MET A 1 264 ? -4.423 0.901 -4.117 1.00 83.44 264 MET A O 1
ATOM 2064 N N . ASN A 1 265 ? -3.589 2.526 -2.846 1.00 80.25 265 ASN A N 1
ATOM 2065 C CA . ASN A 1 265 ? -4.085 3.594 -3.696 1.00 80.25 265 ASN A CA 1
ATOM 2066 C C . ASN A 1 265 ? -2.913 4.179 -4.486 1.00 80.25 265 ASN A C 1
ATOM 2068 O O . ASN A 1 265 ? -1.854 4.443 -3.916 1.00 80.25 265 ASN A O 1
ATOM 2072 N N . TYR A 1 266 ? -3.117 4.444 -5.774 1.00 77.69 266 TYR A N 1
ATOM 2073 C CA . TYR A 1 266 ? -2.106 5.050 -6.640 1.00 77.69 266 TYR A CA 1
ATOM 2074 C C . TYR A 1 266 ? -2.580 6.419 -7.123 1.00 77.69 266 TYR A C 1
ATOM 2076 O O . TYR A 1 266 ? -3.744 6.601 -7.489 1.00 77.69 266 TYR A O 1
ATOM 2084 N N . GLY A 1 267 ? -1.675 7.391 -7.054 1.00 81.75 267 GLY A N 1
ATOM 2085 C CA . GLY A 1 267 ? -1.807 8.697 -7.685 1.00 81.75 267 GLY A CA 1
ATOM 2086 C C . GLY A 1 267 ? -1.001 8.717 -8.982 1.00 81.75 267 GLY A C 1
ATOM 2087 O O . GLY A 1 267 ? -0.888 7.707 -9.667 1.00 81.75 267 GLY A O 1
ATOM 2088 N N . HIS A 1 268 ? -0.401 9.860 -9.311 1.00 81.12 268 HIS A N 1
ATOM 2089 C CA . HIS A 1 268 ? 0.515 9.941 -10.449 1.00 81.12 268 HIS A CA 1
ATOM 2090 C C . HIS A 1 268 ? 1.779 9.105 -10.193 1.00 81.12 268 HIS A C 1
ATOM 2092 O O . HIS A 1 268 ? 2.457 9.323 -9.188 1.00 81.12 268 HIS A O 1
ATOM 2098 N N . ILE A 1 269 ? 2.123 8.196 -11.111 1.00 81.62 269 ILE A N 1
ATOM 2099 C CA . ILE A 1 269 ? 3.348 7.386 -11.068 1.00 81.62 269 ILE A CA 1
ATOM 2100 C C . ILE A 1 269 ? 4.253 7.804 -12.227 1.00 81.62 269 ILE A C 1
ATOM 2102 O O . ILE A 1 269 ? 3.918 7.605 -13.393 1.00 81.62 269 ILE A O 1
ATOM 2106 N N . ALA A 1 270 ? 5.419 8.376 -11.924 1.00 82.81 270 ALA A N 1
ATOM 2107 C CA . ALA A 1 270 ? 6.361 8.767 -12.964 1.00 82.81 270 ALA A CA 1
ATOM 2108 C C . ALA A 1 270 ? 6.965 7.537 -13.661 1.00 82.81 270 ALA A C 1
ATOM 2110 O O . ALA A 1 270 ? 7.322 6.548 -13.016 1.00 82.81 270 ALA A O 1
ATOM 2111 N N . THR A 1 271 ? 7.152 7.626 -14.979 1.00 78.56 271 THR A N 1
ATOM 2112 C CA . THR A 1 271 ? 7.784 6.569 -15.782 1.00 78.56 271 THR A CA 1
ATOM 2113 C C . THR A 1 271 ? 9.210 6.284 -15.318 1.00 78.56 271 THR A C 1
ATOM 2115 O O . THR A 1 271 ? 9.969 7.214 -15.036 1.00 78.56 271 THR A O 1
ATOM 2118 N N . THR A 1 272 ? 9.607 5.010 -15.301 1.00 75.31 272 THR A N 1
ATOM 2119 C CA . THR A 1 272 ? 10.945 4.593 -14.868 1.00 75.31 272 THR A CA 1
ATOM 2120 C C . THR A 1 272 ? 11.450 3.376 -15.635 1.00 75.31 272 THR A C 1
ATOM 2122 O O . THR A 1 272 ? 10.667 2.536 -16.064 1.00 75.31 272 THR A O 1
ATOM 2125 N N . GLY A 1 273 ? 12.773 3.281 -15.797 1.00 69.81 273 GLY A N 1
ATOM 2126 C CA . GLY A 1 273 ? 13.457 2.066 -16.258 1.00 69.81 273 GLY A CA 1
ATOM 2127 C C . GLY A 1 273 ? 13.952 1.176 -15.111 1.00 69.81 273 GLY A C 1
ATOM 2128 O O . GLY A 1 273 ? 14.685 0.220 -15.353 1.00 69.81 273 GLY A O 1
ATOM 2129 N N . ARG A 1 274 ? 13.627 1.524 -13.859 1.00 70.81 274 ARG A N 1
ATOM 2130 C CA . ARG A 1 274 ? 14.036 0.781 -12.660 1.00 70.81 274 ARG A CA 1
ATOM 2131 C C . ARG A 1 274 ? 13.181 -0.471 -12.476 1.00 70.81 274 ARG A C 1
ATOM 2133 O O . ARG A 1 274 ? 12.023 -0.504 -12.881 1.00 70.81 274 ARG A O 1
ATOM 2140 N N . GLY A 1 275 ? 13.753 -1.486 -11.828 1.00 66.62 275 GLY A N 1
ATOM 2141 C CA . GLY A 1 275 ? 12.979 -2.625 -11.343 1.00 66.62 275 GLY A CA 1
ATOM 2142 C C . GLY A 1 275 ? 12.030 -2.167 -10.239 1.00 66.62 275 GLY A C 1
ATOM 2143 O O . GLY A 1 275 ? 12.478 -1.581 -9.257 1.00 66.62 275 GLY A O 1
ATOM 2144 N N . VAL A 1 276 ? 10.739 -2.430 -10.420 1.00 63.12 276 VAL A N 1
ATOM 2145 C CA . VAL A 1 276 ? 9.672 -2.076 -9.481 1.00 63.12 276 VAL A CA 1
ATOM 2146 C C . VAL A 1 276 ? 8.993 -3.354 -9.019 1.00 63.12 276 VAL A C 1
ATOM 2148 O O . VAL A 1 276 ? 8.722 -4.241 -9.831 1.00 63.12 276 VAL A O 1
ATOM 2151 N N . GLN A 1 277 ? 8.690 -3.424 -7.726 1.00 64.69 277 GLN A N 1
ATOM 2152 C CA . GLN A 1 277 ? 7.915 -4.501 -7.137 1.00 64.69 277 GLN A CA 1
ATOM 2153 C C . GLN A 1 277 ? 6.650 -3.962 -6.484 1.00 64.69 277 GLN A C 1
ATOM 2155 O O . GLN A 1 277 ? 6.713 -3.186 -5.534 1.00 64.69 277 GLN A O 1
ATOM 2160 N N . VAL A 1 278 ? 5.503 -4.430 -6.965 1.00 59.81 278 VAL A N 1
ATOM 2161 C CA . VAL A 1 278 ? 4.198 -4.184 -6.351 1.00 59.81 278 VAL A CA 1
ATOM 2162 C C . VAL A 1 278 ? 3.655 -5.519 -5.875 1.00 59.81 278 VAL A C 1
ATOM 2164 O O . VAL A 1 278 ? 3.570 -6.469 -6.653 1.00 59.81 278 VAL A O 1
ATOM 2167 N N . GLY A 1 279 ? 3.315 -5.619 -4.597 1.00 58.41 279 GLY A N 1
ATOM 2168 C CA . GLY A 1 279 ? 2.719 -6.831 -4.062 1.00 58.41 279 GLY A CA 1
ATOM 2169 C C . GLY A 1 279 ? 2.784 -6.949 -2.550 1.00 58.41 279 GLY A C 1
ATOM 2170 O O . GLY A 1 279 ? 3.194 -6.051 -1.816 1.00 58.41 279 GLY A O 1
ATOM 2171 N N . ILE A 1 280 ? 2.353 -8.113 -2.086 1.00 52.25 280 ILE A N 1
ATOM 2172 C CA . ILE A 1 280 ? 2.285 -8.485 -0.682 1.00 52.25 280 ILE A CA 1
ATOM 2173 C C . ILE A 1 280 ? 2.963 -9.859 -0.530 1.00 52.25 280 ILE A C 1
ATOM 2175 O O . ILE A 1 280 ? 2.742 -10.732 -1.369 1.00 52.25 280 ILE A O 1
ATOM 2179 N N . THR A 1 281 ? 3.777 -10.073 0.510 1.00 44.91 281 THR A N 1
ATOM 2180 C CA . THR A 1 281 ? 4.432 -11.373 0.798 1.00 44.91 281 THR A CA 1
ATOM 2181 C C . THR A 1 281 ? 4.043 -11.908 2.167 1.00 44.91 281 THR A C 1
ATOM 2183 O O . THR A 1 281 ? 3.884 -11.116 3.097 1.00 44.91 281 THR A O 1
ATOM 2186 N N . TYR A 1 282 ? 3.922 -13.239 2.289 1.00 41.00 282 TYR A N 1
ATOM 2187 C CA . TYR A 1 282 ? 3.603 -13.885 3.562 1.00 41.00 282 TYR A CA 1
ATOM 2188 C C . TYR A 1 282 ? 3.923 -15.396 3.672 1.00 41.00 282 TYR A C 1
ATOM 2190 O O . TYR A 1 282 ? 3.952 -16.115 2.667 1.00 41.00 282 TYR A O 1
ATOM 2198 N N . LEU A 1 283 ? 4.065 -15.876 4.923 1.00 33.06 283 LEU A N 1
ATOM 2199 C CA . LEU A 1 283 ? 4.087 -17.277 5.384 1.00 33.06 283 LEU A CA 1
ATOM 2200 C C . LEU A 1 283 ? 3.037 -17.555 6.510 1.00 33.06 283 LEU A C 1
ATOM 2202 O O . LEU A 1 283 ? 3.290 -17.172 7.640 1.00 33.06 283 LEU A O 1
ATOM 2206 N N . LEU A 1 284 ? 1.950 -18.325 6.225 1.00 28.83 284 LEU A N 1
ATOM 2207 C CA . LEU A 1 284 ? 0.982 -19.042 7.146 1.00 28.83 284 LEU A CA 1
ATOM 2208 C C . LEU A 1 284 ? -0.381 -18.455 7.670 1.00 28.83 284 LEU A C 1
ATOM 2210 O O . LEU A 1 284 ? -0.410 -17.796 8.696 1.00 28.83 284 LEU A O 1
ATOM 2214 N N . HIS A 1 285 ? -1.496 -18.858 7.025 1.00 31.09 285 HIS A N 1
ATOM 2215 C CA . HIS A 1 285 ? -2.927 -18.992 7.451 1.00 31.09 285 HIS A CA 1
ATOM 2216 C C . HIS A 1 285 ? -3.923 -17.812 7.662 1.00 31.09 285 HIS A C 1
ATOM 2218 O O . HIS A 1 285 ? -3.786 -16.976 8.534 1.00 31.09 285 HIS A O 1
ATOM 2224 N N . ASP A 1 286 ? -5.046 -17.922 6.929 1.00 31.80 286 ASP A N 1
ATOM 2225 C CA . ASP A 1 286 ? -6.451 -17.574 7.236 1.00 31.80 286 ASP A CA 1
ATOM 2226 C C . ASP A 1 286 ? -6.820 -16.199 7.822 1.00 31.80 286 ASP A C 1
ATOM 2228 O O . ASP A 1 286 ? -7.242 -16.105 8.969 1.00 31.80 286 ASP A O 1
ATOM 2232 N N . VAL A 1 287 ? -6.842 -15.172 6.961 1.00 34.34 287 VAL A N 1
ATOM 2233 C CA . VAL A 1 287 ? -7.815 -14.054 6.996 1.00 34.34 287 VAL A CA 1
ATOM 2234 C C . VAL A 1 287 ? -8.058 -13.602 5.539 1.00 34.34 287 VAL A C 1
ATOM 2236 O O . VAL A 1 287 ? -7.168 -13.738 4.701 1.00 34.34 287 VAL A O 1
ATOM 2239 N N . GLN A 1 288 ? -9.262 -13.136 5.195 1.00 36.84 288 GLN A N 1
ATOM 2240 C CA . GLN A 1 288 ? -9.594 -12.623 3.855 1.00 36.84 288 GLN A CA 1
ATOM 2241 C C . GLN A 1 288 ? -8.881 -11.287 3.595 1.00 36.84 288 GLN A C 1
ATOM 2243 O O . GLN A 1 288 ? -9.035 -10.356 4.381 1.00 36.84 288 GLN A O 1
ATOM 2248 N N . TYR A 1 289 ? -8.136 -11.179 2.489 1.00 43.91 289 TYR A N 1
ATOM 2249 C CA . TYR A 1 289 ? -7.453 -9.946 2.082 1.00 43.91 289 TYR A CA 1
ATOM 2250 C C . TYR A 1 289 ? -8.038 -9.411 0.791 1.00 43.91 289 TYR A C 1
ATOM 2252 O O . TYR A 1 289 ? -8.233 -10.151 -0.176 1.00 43.91 289 TYR A O 1
ATOM 2260 N N . PHE A 1 290 ? -8.242 -8.099 0.763 1.00 46.00 290 PHE A N 1
ATOM 2261 C CA . PHE A 1 290 ? -8.768 -7.428 -0.406 1.00 46.00 290 PHE A CA 1
ATOM 2262 C C . PHE A 1 290 ? -7.885 -6.263 -0.799 1.00 46.00 290 PHE A C 1
ATOM 2264 O O . PHE A 1 290 ? -7.710 -5.341 -0.008 1.00 46.00 290 PHE A O 1
ATOM 2271 N N . ILE A 1 291 ? -7.347 -6.323 -2.016 1.00 49.09 291 ILE A N 1
ATOM 2272 C CA . ILE A 1 291 ? -6.499 -5.278 -2.587 1.00 49.09 291 ILE A CA 1
ATOM 2273 C C . ILE A 1 291 ? -7.336 -4.518 -3.612 1.00 49.09 291 ILE A C 1
ATOM 2275 O O . ILE A 1 291 ? -7.866 -5.092 -4.568 1.00 49.09 291 ILE A O 1
ATOM 2279 N N . LYS A 1 292 ? -7.461 -3.212 -3.390 1.00 40.59 292 LYS A N 1
ATOM 2280 C CA . LYS A 1 292 ? -7.852 -2.250 -4.419 1.00 40.59 292 LYS A CA 1
ATOM 2281 C C . LYS A 1 292 ? -6.584 -1.891 -5.183 1.00 40.59 292 LYS A C 1
ATOM 2283 O O . LYS A 1 292 ? -5.598 -1.544 -4.547 1.00 40.59 292 LYS A O 1
ATOM 2288 N N . GLU A 1 293 ? -6.607 -1.994 -6.504 1.00 41.78 293 GLU A N 1
ATOM 2289 C CA . GLU A 1 293 ? -5.526 -1.523 -7.369 1.00 41.78 293 GLU A CA 1
ATOM 2290 C C . GLU A 1 293 ? -6.131 -0.523 -8.353 1.00 41.78 293 GLU A C 1
ATOM 2292 O O . GLU A 1 293 ? -6.949 -0.886 -9.198 1.00 41.78 293 GLU A O 1
ATOM 2297 N N . LEU A 1 294 ? -5.804 0.756 -8.172 1.00 34.84 294 LEU A N 1
ATOM 2298 C CA . LEU A 1 294 ? -6.233 1.837 -9.057 1.00 34.84 294 LEU A CA 1
ATOM 2299 C C . LEU A 1 294 ? -5.178 2.038 -10.139 1.00 34.84 294 LEU A C 1
ATOM 2301 O O . LEU A 1 2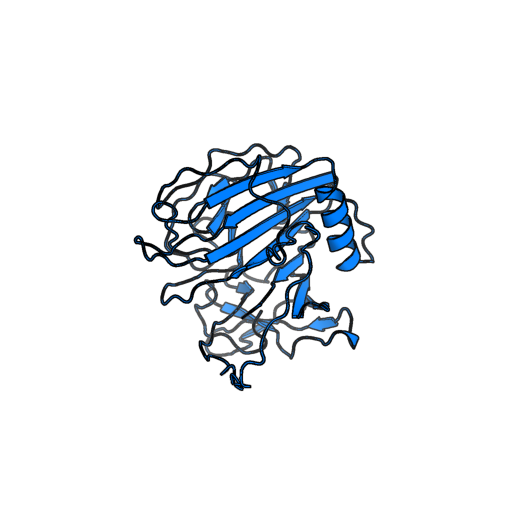94 ? -4.141 2.639 -9.878 1.00 34.84 294 LEU A O 1
ATOM 2305 N N . LEU A 1 295 ? -5.450 1.534 -11.337 1.00 31.58 295 LEU A N 1
ATOM 2306 C CA . LEU A 1 295 ? -4.608 1.725 -12.512 1.00 31.58 295 LEU A CA 1
ATOM 2307 C C . LEU A 1 295 ? -5.122 2.932 -13.298 1.00 31.58 295 LEU A C 1
ATOM 2309 O O . LEU A 1 295 ? -5.767 2.781 -14.328 1.00 31.58 295 LEU A O 1
ATOM 2313 N N . ASN A 1 296 ? -4.867 4.140 -12.797 1.00 26.58 296 ASN A N 1
ATOM 2314 C CA . ASN A 1 296 ? -4.987 5.324 -13.646 1.00 26.58 296 ASN A CA 1
ATOM 2315 C C . ASN A 1 296 ? -3.647 5.520 -14.359 1.00 26.58 296 ASN A C 1
ATOM 2317 O O . ASN A 1 296 ? -2.696 6.019 -13.754 1.00 26.58 296 ASN A O 1
ATOM 2321 N N . TYR A 1 297 ? -3.592 5.083 -15.617 1.00 35.38 297 TYR A N 1
ATOM 2322 C CA . TYR A 1 297 ? -2.516 5.378 -16.564 1.00 35.38 297 TYR A CA 1
ATOM 2323 C C . TYR A 1 297 ? -2.749 6.711 -17.274 1.00 35.38 297 TYR A C 1
ATOM 2325 O O . TYR A 1 297 ? -3.894 6.948 -17.723 1.00 35.38 297 TYR A O 1
#